Protein AF-A0A1Y3NXY4-F1 (afdb_monomer)

Solvent-accessible surface area (backbone atoms only — not comparable to full-atom values): 15246 Å² total; per-residue (Å²): 138,82,80,79,78,73,79,67,66,68,61,56,52,42,57,74,70,66,53,76,70,54,69,69,58,47,53,53,48,38,73,76,38,60,69,54,50,60,61,75,66,35,64,43,62,61,59,73,66,60,58,80,82,58,76,56,57,35,51,52,56,53,55,72,44,37,88,84,32,72,50,69,52,76,69,90,49,65,71,60,49,52,55,29,44,49,50,70,57,39,54,50,43,66,89,61,46,39,60,61,54,32,43,66,68,32,82,55,76,79,43,48,65,61,33,55,52,40,65,77,42,43,59,62,38,54,47,40,15,44,51,32,74,90,46,44,94,53,32,70,60,50,48,53,53,51,52,52,48,31,51,72,62,73,60,51,74,49,90,85,36,89,73,67,58,92,45,70,69,51,40,52,51,54,39,52,52,50,52,53,53,48,50,54,38,28,74,51,17,49,39,73,94,63,96,63,59,48,73,63,51,40,28,51,57,46,46,48,60,76,50,34,68,72,44,49,56,57,51,48,62,49,46,78,71,73,51,40,35,54,52,71,68,56,51,50,47,39,41,70,42,40,74,80,66,83,73,67,82,58,42,82,77,80,85,82,84,85,129

Mean predicted aligned error: 9.65 Å

Radius of gyration: 20.67 Å; Cα contacts (8 Å, |Δi|>4): 223; chains: 1; bounding box: 45×54×60 Å

Structure (mmCIF, N/CA/C/O backbone):
data_AF-A0A1Y3NXY4-F1
#
_entry.id   AF-A0A1Y3NXY4-F1
#
loop_
_atom_site.group_PDB
_atom_site.id
_atom_site.type_symbol
_atom_site.label_atom_id
_atom_site.label_alt_id
_atom_site.label_comp_id
_atom_site.label_asym_id
_atom_site.label_entity_id
_atom_site.label_seq_id
_atom_site.pdbx_PDB_ins_code
_atom_site.Cartn_x
_atom_site.Cartn_y
_atom_site.Cartn_z
_atom_site.occupancy
_atom_site.B_iso_or_equiv
_atom_site.auth_seq_id
_atom_site.auth_comp_id
_atom_site.auth_asym_id
_atom_site.auth_atom_id
_atom_site.pdbx_PDB_model_num
ATOM 1 N N . MET A 1 1 ? -26.205 -31.745 3.517 1.00 33.56 1 MET A N 1
ATOM 2 C CA . MET A 1 1 ? -24.758 -32.045 3.491 1.00 33.56 1 MET A CA 1
ATOM 3 C C . MET A 1 1 ? -24.320 -32.115 2.038 1.00 33.56 1 MET A C 1
ATOM 5 O O . MET A 1 1 ? -24.504 -33.143 1.405 1.00 33.56 1 MET A O 1
ATOM 9 N N . ALA A 1 2 ? -23.849 -30.999 1.481 1.00 33.81 2 ALA A N 1
ATOM 10 C CA . ALA A 1 2 ? -23.307 -30.950 0.127 1.00 33.81 2 ALA A CA 1
ATOM 11 C C . ALA A 1 2 ? -21.788 -31.131 0.224 1.00 33.81 2 ALA A C 1
ATOM 13 O O . ALA A 1 2 ? -21.124 -30.387 0.948 1.00 33.81 2 ALA A O 1
ATOM 14 N N . GLY A 1 3 ? -21.266 -32.169 -0.428 1.00 33.94 3 GLY A N 1
ATOM 15 C CA . GLY A 1 3 ? -19.845 -32.490 -0.431 1.00 33.94 3 GLY A CA 1
ATOM 16 C C . GLY A 1 3 ? -19.034 -31.342 -1.022 1.00 33.94 3 GLY A C 1
ATOM 17 O O . GLY A 1 3 ? -19.304 -30.891 -2.134 1.00 33.94 3 GLY A O 1
ATOM 18 N N . ARG A 1 4 ? -18.032 -30.877 -0.271 1.00 40.16 4 ARG A N 1
ATOM 19 C CA . ARG A 1 4 ? -16.964 -30.027 -0.797 1.00 40.16 4 ARG A CA 1
ATOM 20 C C . ARG A 1 4 ? -16.248 -30.829 -1.881 1.00 40.16 4 ARG A C 1
ATOM 22 O O . ARG A 1 4 ? -15.518 -31.766 -1.567 1.00 40.16 4 ARG A O 1
ATOM 29 N N . GLY A 1 5 ? -16.504 -30.499 -3.144 1.00 38.66 5 GLY A N 1
ATOM 30 C CA . GLY A 1 5 ? -15.723 -31.010 -4.261 1.00 38.66 5 GLY A CA 1
ATOM 31 C C . GLY A 1 5 ? -14.273 -30.601 -4.046 1.00 38.66 5 GLY A C 1
ATOM 32 O O . GLY A 1 5 ? -13.956 -29.415 -4.093 1.00 38.66 5 GLY A O 1
ATOM 33 N N . GLY A 1 6 ? -13.419 -31.574 -3.732 1.00 43.41 6 GLY A N 1
ATOM 34 C CA . GLY A 1 6 ? -11.985 -31.352 -3.629 1.00 43.41 6 GLY A CA 1
ATOM 35 C C . GLY A 1 6 ? -11.489 -30.758 -4.940 1.00 43.41 6 GLY A C 1
ATOM 36 O O . GLY A 1 6 ? -11.735 -31.314 -6.012 1.00 43.41 6 GLY A O 1
ATOM 37 N N . ALA A 1 7 ? -10.836 -29.605 -4.843 1.00 48.81 7 ALA A N 1
ATOM 38 C CA . ALA A 1 7 ? -10.138 -28.976 -5.946 1.00 48.81 7 ALA A CA 1
ATOM 39 C C . ALA A 1 7 ? -9.259 -30.020 -6.661 1.00 48.81 7 ALA A C 1
ATOM 41 O O . ALA A 1 7 ? -8.371 -30.602 -6.043 1.00 48.81 7 ALA A O 1
ATOM 42 N N . ASN A 1 8 ? -9.542 -30.325 -7.933 1.00 53.25 8 ASN A N 1
ATOM 43 C CA . ASN A 1 8 ? -8.780 -31.315 -8.692 1.00 53.25 8 ASN A CA 1
ATOM 44 C C . ASN A 1 8 ? -7.367 -30.754 -8.981 1.00 53.25 8 ASN A C 1
ATOM 46 O O . ASN A 1 8 ? -7.222 -29.819 -9.760 1.00 53.25 8 ASN A O 1
ATOM 50 N N . PRO A 1 9 ? -6.297 -31.329 -8.411 1.00 59.84 9 PRO A N 1
ATOM 51 C CA . PRO A 1 9 ? -4.958 -30.735 -8.441 1.00 59.84 9 PRO A CA 1
ATOM 52 C C . PRO A 1 9 ? -4.325 -30.676 -9.842 1.00 59.84 9 PRO A C 1
ATOM 54 O O . PRO A 1 9 ? -3.273 -30.068 -10.020 1.00 59.84 9 PRO A O 1
ATOM 57 N N . LYS A 1 10 ? -4.949 -31.288 -10.860 1.00 56.53 10 LYS A N 1
ATOM 58 C CA . LYS A 1 10 ? -4.462 -31.243 -12.247 1.00 56.53 10 LYS A CA 1
ATOM 59 C C . LYS A 1 10 ? -4.466 -29.841 -12.853 1.00 56.53 10 LYS A C 1
ATOM 61 O O . LYS A 1 10 ? -3.577 -29.545 -13.640 1.00 56.53 10 LYS A O 1
ATOM 66 N N . TRP A 1 11 ? -5.447 -28.998 -12.530 1.00 55.12 11 TRP A N 1
ATOM 67 C CA . TRP A 1 11 ? -5.484 -27.634 -13.071 1.00 55.12 11 TRP A CA 1
ATOM 68 C C . TRP A 1 11 ? -4.513 -26.693 -12.362 1.00 55.12 11 TRP A C 1
ATOM 70 O O . TRP A 1 11 ? -3.983 -25.811 -13.023 1.00 55.12 11 TRP A O 1
ATOM 80 N N . LEU A 1 12 ? -4.208 -26.931 -11.081 1.00 55.72 12 LEU A N 1
ATOM 81 C CA . LEU A 1 12 ? -3.114 -26.242 -10.385 1.00 55.72 12 LEU A CA 1
ATOM 82 C C . LEU A 1 12 ? -1.774 -26.529 -11.072 1.00 55.72 12 LEU A C 1
ATOM 84 O O . LEU A 1 12 ? -1.098 -25.597 -11.476 1.00 55.72 12 LEU A O 1
ATOM 88 N N . ARG A 1 13 ? -1.477 -27.802 -11.370 1.00 54.69 13 ARG A N 1
ATOM 89 C CA . ARG A 1 13 ? -0.256 -28.173 -12.111 1.00 54.69 13 ARG A CA 1
ATOM 90 C C . ARG A 1 13 ? -0.161 -27.545 -13.507 1.00 54.69 13 ARG A C 1
ATOM 92 O O . ARG A 1 13 ? 0.917 -27.163 -13.924 1.00 54.69 13 ARG A O 1
ATOM 99 N N . LEU A 1 14 ? -1.282 -27.403 -14.221 1.00 53.97 14 LEU A N 1
ATOM 100 C CA . LEU A 1 14 ? -1.308 -26.722 -15.526 1.00 53.97 14 LEU A CA 1
ATOM 101 C C . LEU A 1 14 ? -0.983 -25.221 -15.419 1.00 53.97 14 LEU A C 1
ATOM 103 O O . LEU A 1 14 ? -0.400 -24.661 -16.346 1.00 53.97 14 LEU A O 1
ATOM 107 N N . LEU A 1 15 ? -1.366 -24.578 -14.314 1.00 56.56 15 LEU A N 1
ATOM 108 C CA . LEU A 1 15 ? -1.020 -23.185 -14.034 1.00 56.56 15 LEU A CA 1
ATOM 109 C C . LEU A 1 15 ? 0.446 -23.056 -13.585 1.00 56.56 15 LEU A C 1
ATOM 111 O O . LEU A 1 15 ? 1.133 -22.161 -14.069 1.00 56.56 15 LEU A O 1
ATOM 115 N N . ASP A 1 16 ? 0.931 -23.983 -12.750 1.00 53.56 16 ASP A N 1
ATOM 116 C CA . ASP A 1 16 ? 2.327 -24.046 -12.286 1.00 53.56 16 ASP A CA 1
ATOM 117 C C . ASP A 1 16 ? 3.316 -24.283 -13.442 1.00 53.56 16 ASP A C 1
ATOM 119 O O . ASP A 1 16 ? 4.390 -23.688 -13.479 1.00 53.56 16 ASP A O 1
ATOM 123 N N . ASP A 1 17 ? 2.934 -25.099 -14.431 1.00 53.56 17 ASP A N 1
ATOM 124 C CA . ASP A 1 17 ? 3.745 -25.389 -15.623 1.00 53.56 17 ASP A CA 1
ATOM 125 C C . ASP A 1 17 ? 3.801 -24.204 -16.616 1.00 53.56 17 ASP A C 1
ATOM 127 O O . ASP A 1 17 ? 4.361 -24.323 -17.710 1.00 53.56 17 ASP A O 1
ATOM 131 N N . GLY A 1 18 ? 3.185 -23.059 -16.286 1.00 47.19 18 GLY A N 1
ATOM 132 C CA . GLY A 1 18 ? 3.160 -21.862 -17.132 1.00 47.19 18 GLY A CA 1
ATOM 133 C C . GLY A 1 18 ? 2.423 -22.066 -18.459 1.00 47.19 18 GLY A C 1
ATOM 134 O O . GLY A 1 18 ? 2.565 -21.269 -19.391 1.00 47.19 18 GLY A O 1
ATOM 135 N N . SER A 1 19 ? 1.644 -23.146 -18.579 1.00 55.09 19 SER A N 1
ATOM 136 C CA . SER A 1 19 ? 0.933 -23.452 -19.811 1.00 55.09 19 SER A CA 1
ATOM 137 C C . SER A 1 19 ? -0.175 -22.418 -20.022 1.00 55.09 19 SER A C 1
ATOM 139 O O . SER A 1 19 ? -1.112 -22.303 -19.230 1.00 55.09 19 SER A O 1
ATOM 141 N N . GLN A 1 20 ? -0.045 -21.606 -21.080 1.00 55.75 20 GLN A N 1
ATOM 142 C CA . GLN A 1 20 ? -1.041 -20.589 -21.415 1.00 55.75 20 GLN A CA 1
ATOM 143 C C . GLN A 1 20 ? -2.416 -21.258 -21.516 1.00 55.75 20 GLN A C 1
ATOM 145 O O . GLN A 1 20 ? -2.630 -22.144 -22.349 1.00 55.75 20 GLN A O 1
ATOM 150 N N . LEU A 1 21 ? -3.359 -20.834 -20.668 1.00 58.91 21 LEU A N 1
ATOM 151 C CA . LEU A 1 21 ? -4.754 -21.246 -20.775 1.00 58.91 21 LEU A CA 1
ATOM 152 C C . LEU A 1 21 ? -5.215 -20.981 -22.209 1.00 58.91 21 LEU A C 1
ATOM 154 O O . LEU A 1 21 ? -5.226 -19.834 -22.660 1.00 58.91 21 LEU A O 1
ATOM 158 N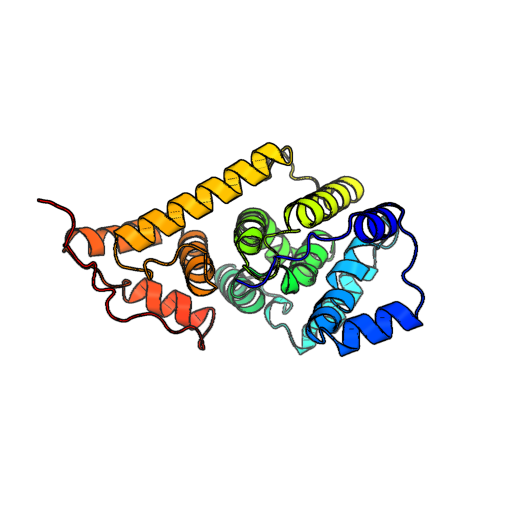 N . GLN A 1 22 ? -5.604 -22.040 -22.926 1.00 64.56 22 GLN A N 1
ATOM 159 C CA . GLN A 1 22 ? -6.161 -21.903 -24.269 1.00 64.56 22 GLN A CA 1
ATOM 160 C C . GLN A 1 22 ? -7.251 -20.825 -24.248 1.00 64.56 22 GLN A C 1
ATOM 162 O O . GLN A 1 22 ? -8.113 -20.830 -23.364 1.00 64.56 22 GLN A O 1
ATOM 167 N N . THR A 1 23 ? -7.237 -19.912 -25.222 1.00 71.62 23 THR A N 1
ATOM 168 C CA . THR A 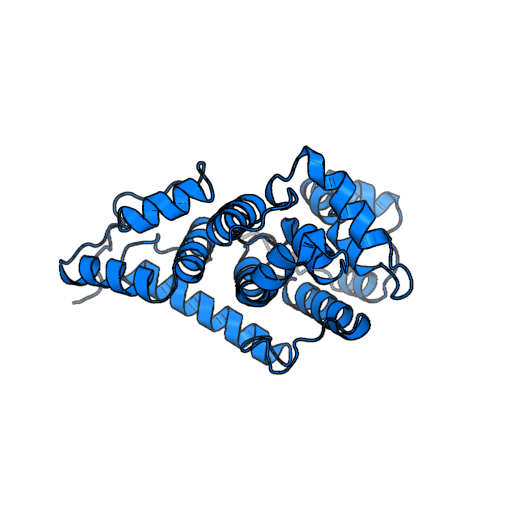1 23 ? -8.087 -18.707 -25.261 1.00 71.62 23 THR A CA 1
ATOM 169 C C . THR A 1 23 ? -9.574 -19.006 -25.021 1.00 71.62 23 THR A C 1
ATOM 171 O O . THR A 1 23 ? -10.295 -18.202 -24.436 1.00 71.62 23 THR A O 1
ATOM 174 N N . HIS A 1 24 ? -10.046 -20.187 -25.430 1.00 72.81 24 HIS A N 1
ATOM 175 C CA . HIS A 1 24 ? -11.404 -20.664 -25.172 1.00 72.81 24 HIS A CA 1
ATOM 176 C C . HIS A 1 24 ? -11.688 -20.963 -23.684 1.00 72.81 24 HIS A C 1
ATOM 178 O O . HIS A 1 24 ? -12.748 -20.597 -23.178 1.00 72.81 24 HIS A O 1
ATOM 184 N N . CYS A 1 25 ? -10.755 -21.591 -22.965 1.00 74.94 25 CYS A N 1
ATOM 185 C CA . CYS A 1 25 ? -10.889 -21.871 -21.533 1.00 74.94 25 CYS A CA 1
ATOM 186 C C . CYS A 1 25 ? -10.878 -20.580 -20.711 1.00 74.94 25 CYS A C 1
ATOM 188 O O . CYS A 1 25 ? -11.712 -20.429 -19.823 1.00 74.94 25 CYS A O 1
ATOM 190 N N . LEU A 1 26 ? -10.012 -19.624 -21.065 1.00 78.69 26 LEU A N 1
ATOM 191 C CA . LEU A 1 26 ? -9.977 -18.312 -20.420 1.00 78.69 26 LEU A CA 1
ATOM 192 C C . LEU A 1 26 ? -11.297 -17.551 -20.606 1.00 78.69 26 LEU A C 1
ATOM 194 O O . LEU A 1 26 ? -11.850 -17.038 -19.640 1.00 78.69 26 LEU A O 1
ATOM 198 N N . LYS A 1 27 ? -11.862 -17.543 -21.822 1.00 81.19 27 LYS A N 1
ATOM 199 C CA . LYS A 1 27 ? -13.174 -16.922 -22.083 1.00 81.19 27 LYS A CA 1
ATOM 200 C C . LYS A 1 27 ? -14.292 -17.537 -21.240 1.00 81.19 27 LYS A C 1
ATOM 202 O O . LYS A 1 27 ? -15.138 -16.812 -20.731 1.00 81.19 27 LYS A O 1
ATOM 207 N N . ARG A 1 28 ? -14.298 -18.864 -21.073 1.00 81.75 28 ARG A N 1
ATOM 208 C CA . ARG A 1 28 ? -15.278 -19.552 -20.216 1.00 81.75 28 ARG A CA 1
ATOM 209 C C . ARG A 1 28 ? -15.083 -19.231 -18.737 1.00 81.75 28 ARG A C 1
ATOM 211 O O . ARG A 1 28 ? -16.071 -19.093 -18.027 1.00 81.75 28 ARG A O 1
ATOM 218 N N . LEU A 1 29 ? -13.833 -19.108 -18.294 1.00 81.25 29 LEU A N 1
ATOM 219 C CA . LEU A 1 29 ? -13.491 -18.721 -16.928 1.00 81.25 29 LEU A CA 1
ATOM 220 C C . LEU A 1 29 ? -13.965 -17.292 -16.629 1.00 81.25 29 LEU A C 1
ATOM 222 O O . LEU A 1 29 ? -14.651 -17.083 -15.638 1.00 81.25 29 LEU A O 1
ATOM 226 N N . LEU A 1 30 ? -13.688 -16.343 -17.528 1.00 86.81 30 LEU A N 1
ATOM 227 C CA . LEU A 1 30 ? -14.139 -14.952 -17.419 1.00 86.81 30 LEU A CA 1
ATOM 228 C C . LEU A 1 30 ? -15.666 -14.815 -17.469 1.00 86.81 30 LEU A C 1
ATOM 230 O O . LEU A 1 30 ? -16.228 -13.962 -16.797 1.00 86.81 30 LEU A O 1
ATOM 234 N N . ALA A 1 31 ? -16.353 -15.664 -18.239 1.00 85.12 31 ALA A N 1
ATOM 235 C CA . ALA A 1 31 ? -17.815 -15.692 -18.243 1.00 85.12 31 ALA A CA 1
ATOM 236 C C . ALA A 1 31 ? -18.402 -16.204 -16.914 1.00 85.12 31 ALA A C 1
ATOM 238 O O . ALA A 1 31 ? -19.509 -15.817 -16.553 1.00 85.12 31 ALA A O 1
ATOM 239 N N . ALA A 1 32 ? -17.683 -17.083 -16.207 1.00 85.25 32 ALA A N 1
ATOM 240 C CA . ALA A 1 32 ? -18.095 -17.608 -14.907 1.00 85.25 32 ALA A CA 1
ATOM 241 C C . ALA A 1 32 ? -17.698 -16.691 -13.736 1.00 85.25 32 ALA A C 1
ATOM 243 O O . ALA A 1 32 ? -18.417 -16.651 -12.742 1.00 85.25 32 ALA A O 1
ATOM 244 N N . PHE A 1 33 ? -16.583 -15.968 -13.866 1.00 83.38 33 PHE A N 1
ATOM 245 C CA . PHE A 1 33 ? -16.019 -15.070 -12.855 1.00 83.38 33 PHE A CA 1
ATOM 246 C C . PHE A 1 33 ? -15.554 -13.763 -13.526 1.00 83.38 33 PHE A C 1
ATOM 248 O O . PHE A 1 33 ? -14.376 -13.638 -13.885 1.00 83.38 33 PHE A O 1
ATOM 255 N N . PRO A 1 34 ? -16.468 -12.805 -13.763 1.00 82.88 34 PRO A N 1
ATOM 256 C CA . PRO A 1 34 ? -16.165 -11.557 -14.468 1.00 82.88 34 PRO A CA 1
ATOM 257 C C . PRO A 1 34 ? -15.088 -10.712 -13.783 1.00 82.88 34 PRO A C 1
ATOM 259 O O . PRO A 1 34 ? -14.326 -10.019 -14.455 1.00 82.88 34 PRO A O 1
ATOM 262 N N . GLU A 1 35 ? -14.990 -10.807 -12.459 1.00 79.38 35 GLU A N 1
ATOM 263 C CA . GLU A 1 35 ? -14.054 -10.062 -11.614 1.00 79.38 35 GLU A CA 1
ATOM 264 C C . GLU A 1 35 ? -12.594 -10.405 -11.950 1.00 79.38 35 GLU A C 1
ATOM 266 O O . GLU A 1 35 ? -11.701 -9.567 -11.841 1.00 79.38 35 GLU A O 1
ATOM 271 N N . LEU A 1 36 ? -12.340 -11.615 -12.465 1.00 81.75 36 LEU A N 1
ATOM 272 C CA . LEU A 1 36 ? -11.012 -12.010 -12.938 1.00 81.75 36 LEU A CA 1
ATOM 273 C C . LEU A 1 36 ? -10.523 -11.144 -14.099 1.00 81.75 36 LEU A C 1
ATOM 275 O O . LEU A 1 36 ? -9.317 -11.030 -14.303 1.00 81.75 36 LEU A O 1
ATOM 279 N N . ASN A 1 37 ? -11.423 -10.520 -14.861 1.00 83.88 37 ASN A N 1
ATOM 280 C CA . ASN A 1 37 ? -11.014 -9.622 -15.932 1.00 83.88 37 ASN A CA 1
ATOM 281 C C . ASN A 1 37 ? -10.301 -8.381 -15.378 1.00 83.88 37 ASN A C 1
ATOM 283 O O . ASN A 1 37 ? -9.311 -7.948 -15.959 1.00 83.88 37 ASN A O 1
ATOM 287 N N . GLU A 1 38 ? -10.753 -7.843 -14.243 1.00 83.25 38 GLU A N 1
ATOM 288 C CA . GLU A 1 38 ? -10.090 -6.712 -13.581 1.00 83.25 38 GLU A CA 1
ATOM 289 C C . GLU A 1 38 ? -8.699 -7.103 -13.082 1.00 83.25 38 GLU A C 1
ATOM 291 O O . GLU A 1 38 ? -7.748 -6.332 -13.223 1.00 83.25 38 GLU A O 1
ATOM 296 N N . VAL A 1 39 ? -8.557 -8.338 -12.588 1.00 84.12 39 VAL A N 1
ATOM 297 C CA . VAL A 1 39 ? -7.258 -8.889 -12.200 1.00 84.12 39 VAL A CA 1
ATOM 298 C C . VAL A 1 39 ? -6.336 -9.004 -13.399 1.00 84.12 39 VAL A C 1
ATOM 300 O O . VAL A 1 39 ? -5.240 -8.460 -13.370 1.00 84.12 39 VAL A O 1
ATOM 303 N N . LEU A 1 40 ? -6.769 -9.655 -14.476 1.00 84.50 40 LEU A N 1
ATOM 304 C CA . LEU A 1 40 ? -5.926 -9.914 -15.645 1.00 84.50 40 LEU A CA 1
ATOM 305 C C . LEU A 1 40 ? -5.522 -8.643 -16.401 1.00 84.50 40 LEU A C 1
ATOM 307 O O . LEU A 1 40 ? -4.443 -8.602 -16.985 1.00 84.50 40 LEU A O 1
ATOM 311 N N . GLN A 1 41 ? -6.372 -7.616 -16.396 1.00 86.50 41 GLN A N 1
ATOM 312 C CA . GLN A 1 41 ? -6.099 -6.333 -17.049 1.00 86.50 41 GLN A CA 1
ATOM 313 C C . GLN A 1 41 ? -5.368 -5.340 -16.135 1.00 86.50 41 GLN A C 1
ATOM 315 O O . GLN A 1 41 ? -5.156 -4.190 -16.527 1.00 86.50 41 GLN A O 1
ATOM 320 N N . ASN A 1 42 ? -4.985 -5.744 -14.919 1.00 89.25 42 ASN A N 1
ATOM 321 C CA . ASN A 1 42 ? -4.328 -4.833 -13.996 1.00 89.25 42 ASN A CA 1
ATOM 322 C C . ASN A 1 42 ? -2.965 -4.365 -14.563 1.00 89.25 42 ASN A C 1
ATOM 324 O O . ASN A 1 42 ? -2.140 -5.201 -14.952 1.00 89.25 42 ASN A O 1
ATOM 328 N N . PRO A 1 43 ? -2.677 -3.046 -14.577 1.00 89.62 43 PRO A N 1
ATOM 329 C CA . PRO A 1 43 ? -1.420 -2.508 -15.108 1.00 89.62 43 PRO A CA 1
ATOM 330 C C . PRO A 1 43 ? -0.169 -3.010 -14.373 1.00 89.62 43 PRO A C 1
ATOM 332 O O . PRO A 1 43 ? 0.935 -2.916 -14.912 1.00 89.62 43 PRO A O 1
ATOM 335 N N . LEU A 1 44 ? -0.322 -3.563 -13.165 1.00 91.25 44 LEU A N 1
ATOM 336 C CA . LEU A 1 44 ? 0.755 -4.171 -12.392 1.00 91.25 44 LEU A CA 1
ATOM 337 C C . LEU A 1 44 ? 1.487 -5.260 -13.182 1.00 91.25 44 LEU A C 1
ATOM 339 O O . LEU A 1 44 ? 2.714 -5.278 -13.178 1.00 91.25 44 LEU A O 1
ATOM 343 N N . TRP A 1 45 ? 0.769 -6.109 -13.925 1.00 88.81 45 TRP A N 1
ATOM 344 C CA . TRP A 1 45 ? 1.393 -7.196 -14.688 1.00 88.81 45 TRP A CA 1
ATOM 345 C C . TRP A 1 45 ? 2.297 -6.675 -15.799 1.00 88.81 45 TRP A C 1
ATOM 347 O O . TRP A 1 45 ? 3.410 -7.160 -15.969 1.00 88.81 45 TRP A O 1
ATOM 357 N N . THR A 1 46 ? 1.860 -5.627 -16.502 1.00 87.38 46 THR A N 1
ATOM 358 C CA . THR A 1 46 ? 2.680 -4.984 -17.541 1.00 87.38 46 THR A CA 1
ATOM 359 C C . THR A 1 46 ? 3.931 -4.355 -16.927 1.00 87.38 46 THR A C 1
ATOM 361 O O . THR A 1 46 ? 5.032 -4.504 -17.455 1.00 87.38 46 THR A O 1
ATOM 364 N N . LEU A 1 47 ? 3.793 -3.707 -15.769 1.00 89.06 47 LEU A N 1
ATOM 365 C CA . LEU A 1 47 ? 4.917 -3.092 -15.068 1.00 89.06 47 LEU A CA 1
ATOM 366 C C . LEU A 1 47 ? 5.957 -4.121 -14.609 1.00 89.06 47 LEU A C 1
ATOM 368 O O . LEU A 1 47 ? 7.162 -3.898 -14.763 1.00 89.06 47 LEU A O 1
ATOM 372 N N . LEU A 1 48 ? 5.501 -5.246 -14.053 1.00 87.69 48 LEU A N 1
ATOM 373 C CA . LEU A 1 48 ? 6.377 -6.318 -13.579 1.00 87.69 48 LEU A CA 1
ATOM 374 C C . LEU A 1 48 ? 7.141 -6.995 -14.731 1.00 87.69 48 LEU A C 1
ATOM 376 O O . LEU A 1 48 ? 8.220 -7.532 -14.502 1.00 87.69 48 LEU A O 1
ATOM 380 N N . THR A 1 49 ? 6.653 -6.888 -15.973 1.00 85.38 49 THR A N 1
ATOM 381 C CA . THR A 1 49 ? 7.367 -7.358 -17.176 1.00 85.38 49 THR A CA 1
ATOM 382 C C . THR A 1 49 ? 8.358 -6.360 -17.777 1.00 85.38 49 THR A C 1
ATOM 384 O O . THR A 1 49 ? 9.065 -6.710 -18.714 1.00 85.38 49 THR A O 1
ATOM 387 N N . TRP A 1 50 ? 8.444 -5.118 -17.283 1.00 83.94 50 TRP A N 1
ATOM 388 C CA . TRP A 1 50 ? 9.361 -4.135 -17.869 1.00 83.94 50 TRP A CA 1
ATOM 389 C C . TRP A 1 50 ? 10.826 -4.539 -17.693 1.00 83.94 50 TRP A C 1
ATOM 391 O O . TRP A 1 50 ? 11.331 -4.589 -16.564 1.00 83.94 50 TRP A O 1
ATOM 401 N N . ASP A 1 51 ? 11.548 -4.678 -18.801 1.00 74.12 51 ASP A N 1
ATOM 402 C CA . ASP A 1 51 ? 12.987 -4.946 -18.819 1.00 74.12 51 ASP A CA 1
ATOM 403 C C . ASP A 1 51 ? 13.803 -3.816 -18.193 1.00 74.12 51 ASP A C 1
ATOM 405 O O . ASP A 1 51 ? 13.331 -2.694 -18.031 1.00 74.12 51 ASP A O 1
ATOM 409 N N . SER A 1 52 ? 15.017 -4.118 -17.727 1.00 65.06 52 SER A N 1
ATOM 410 C CA . SER A 1 52 ? 15.879 -3.156 -17.015 1.00 65.06 52 SER A CA 1
ATOM 411 C C . SER A 1 52 ? 16.382 -2.033 -17.917 1.00 65.06 52 SER A C 1
ATOM 413 O O . SER A 1 52 ? 16.675 -0.952 -17.415 1.00 65.06 52 SER A O 1
ATOM 415 N N . GLU A 1 53 ? 16.434 -2.268 -19.226 1.00 65.69 53 GLU A N 1
ATOM 416 C CA . GLU A 1 53 ? 16.932 -1.303 -20.211 1.00 65.69 53 GLU A CA 1
ATOM 417 C C . GLU A 1 53 ? 15.894 -0.246 -20.612 1.00 65.69 53 GLU A C 1
ATOM 419 O O . GLU A 1 53 ? 16.246 0.799 -21.155 1.00 65.69 53 GLU A O 1
ATOM 424 N N . ASP A 1 54 ? 14.617 -0.460 -20.285 1.00 71.56 54 ASP A N 1
ATOM 425 C CA . ASP A 1 54 ? 13.548 0.471 -20.632 1.00 71.56 54 ASP A CA 1
ATOM 426 C C . ASP A 1 54 ? 13.449 1.627 -19.619 1.00 71.56 54 ASP A C 1
ATOM 428 O O . ASP A 1 54 ? 12.636 1.645 -18.684 1.00 71.56 54 ASP A O 1
ATOM 432 N N . ALA A 1 55 ? 14.361 2.587 -19.749 1.00 71.88 55 ALA A N 1
ATOM 433 C CA . ALA A 1 55 ? 14.447 3.739 -18.857 1.00 71.88 55 ALA A CA 1
ATOM 434 C C . ALA A 1 55 ? 13.266 4.722 -19.011 1.00 71.88 55 ALA A C 1
ATOM 436 O O . ALA A 1 55 ? 12.983 5.487 -18.080 1.00 71.88 55 ALA A O 1
ATOM 437 N N . GLU A 1 56 ? 12.564 4.706 -20.150 1.00 80.88 56 GLU A N 1
ATOM 438 C CA . GLU A 1 56 ? 11.512 5.677 -20.479 1.00 80.88 56 GLU A CA 1
ATOM 439 C C . GLU A 1 56 ? 10.107 5.210 -20.078 1.00 80.88 56 GLU A C 1
ATOM 441 O O . GLU A 1 56 ? 9.300 6.039 -19.638 1.00 80.88 56 GLU A O 1
ATOM 446 N N . SER A 1 57 ? 9.831 3.901 -20.119 1.00 85.81 57 SER A N 1
ATOM 447 C CA . SER A 1 57 ? 8.525 3.320 -19.769 1.00 85.81 57 SER A CA 1
ATOM 448 C C . SER A 1 57 ? 7.918 3.812 -18.445 1.00 85.81 57 SER A C 1
ATOM 450 O O . SER A 1 57 ? 6.746 4.204 -18.434 1.00 85.81 57 SER A O 1
ATOM 452 N N . PRO A 1 58 ? 8.668 3.918 -17.326 1.00 86.44 58 PRO A N 1
ATOM 453 C CA . PRO A 1 58 ? 8.116 4.452 -16.081 1.00 86.44 58 PRO A CA 1
ATOM 454 C C . PRO A 1 58 ? 7.663 5.910 -16.204 1.00 86.44 58 PRO A C 1
ATOM 456 O O . PRO A 1 58 ? 6.667 6.313 -15.605 1.00 86.44 58 PRO A O 1
ATOM 459 N N . ALA A 1 59 ? 8.400 6.733 -16.954 1.00 86.94 59 ALA A N 1
ATOM 460 C CA . ALA A 1 59 ? 8.062 8.138 -17.130 1.00 86.94 59 ALA A CA 1
ATOM 461 C C . ALA A 1 59 ? 6.840 8.316 -18.039 1.00 86.94 59 ALA A C 1
ATOM 463 O O . ALA A 1 59 ? 6.006 9.169 -17.726 1.00 86.94 59 ALA A O 1
ATOM 464 N N . ALA A 1 60 ? 6.726 7.510 -19.099 1.00 89.31 60 ALA A N 1
ATOM 465 C CA . ALA A 1 60 ? 5.577 7.484 -20.000 1.00 89.31 60 ALA A CA 1
ATOM 466 C C . ALA A 1 60 ? 4.299 7.050 -19.265 1.00 89.31 60 ALA A C 1
ATOM 468 O O . ALA A 1 60 ? 3.334 7.810 -19.223 1.00 89.31 60 ALA A O 1
ATOM 469 N N . PHE A 1 61 ? 4.341 5.930 -18.536 1.00 91.25 61 PHE A N 1
ATOM 470 C CA . PHE A 1 61 ? 3.212 5.451 -17.731 1.00 91.25 61 PHE A CA 1
ATOM 471 C C . PHE A 1 61 ? 2.700 6.510 -16.738 1.00 91.25 61 PHE A C 1
ATOM 473 O O . PHE A 1 61 ? 1.504 6.775 -16.619 1.00 91.25 61 PHE A O 1
ATOM 480 N N . LEU A 1 62 ? 3.614 7.187 -16.034 1.00 91.62 62 LEU A N 1
ATOM 481 C CA . LEU A 1 62 ? 3.250 8.264 -15.108 1.00 91.62 62 LEU A CA 1
ATOM 482 C C . LEU A 1 62 ? 2.783 9.541 -15.818 1.00 91.62 62 LEU A C 1
ATOM 484 O O . LEU A 1 62 ? 2.150 10.394 -15.192 1.00 91.62 62 LEU A O 1
ATOM 488 N N . GLN A 1 63 ? 3.152 9.739 -17.079 1.00 90.31 63 GLN A N 1
ATOM 489 C CA . GLN A 1 63 ? 2.662 10.854 -17.878 1.00 90.31 63 GLN A CA 1
ATOM 490 C C . GLN A 1 63 ? 1.214 10.602 -18.309 1.00 90.31 63 GLN A C 1
ATOM 492 O O . GLN A 1 63 ? 0.404 11.524 -18.213 1.00 90.31 63 GLN A O 1
ATOM 497 N N . ASP A 1 64 ? 0.876 9.363 -18.659 1.00 90.75 64 ASP A N 1
ATOM 498 C CA . ASP A 1 64 ? -0.481 8.951 -19.032 1.00 90.75 64 ASP A CA 1
ATOM 499 C C . ASP A 1 64 ? -1.455 9.013 -17.848 1.00 90.75 64 ASP A C 1
ATOM 501 O O . ASP A 1 64 ? -2.612 9.394 -18.007 1.00 90.75 64 ASP A O 1
ATOM 505 N N . LEU A 1 65 ? -0.976 8.734 -16.631 1.00 89.81 65 LEU A N 1
ATOM 506 C CA . LEU A 1 65 ? -1.761 8.878 -15.397 1.00 89.81 65 LEU A CA 1
ATOM 507 C C . LEU A 1 65 ? -1.900 10.328 -14.906 1.00 89.81 65 LEU A C 1
ATOM 509 O O . LEU A 1 65 ? -2.712 10.616 -14.025 1.00 89.81 65 LEU A O 1
ATOM 513 N N . LEU A 1 66 ? -1.102 11.267 -15.418 1.00 88.44 66 LEU A N 1
ATOM 514 C CA . LEU A 1 66 ? -1.070 12.648 -14.923 1.00 88.44 66 LEU A CA 1
ATOM 515 C C . LEU A 1 66 ? -2.430 13.382 -14.992 1.00 88.44 66 LEU A C 1
ATOM 517 O O . LEU A 1 66 ? -2.743 14.089 -14.029 1.00 88.44 66 LEU A O 1
ATOM 521 N N . PRO A 1 67 ? -3.251 13.245 -16.058 1.00 88.12 67 PRO A N 1
ATOM 522 C CA . PRO A 1 67 ? -4.539 13.935 -16.158 1.00 88.12 67 PRO A CA 1
ATOM 523 C C . PRO A 1 67 ? -5.525 13.547 -15.050 1.00 88.12 67 PRO A C 1
ATOM 525 O O . PRO A 1 67 ? -6.324 14.377 -14.619 1.00 88.12 67 PRO A O 1
ATOM 528 N N . SER A 1 68 ? -5.450 12.306 -14.566 1.00 86.81 68 SER A N 1
ATOM 529 C CA . SER A 1 68 ? -6.339 11.757 -13.538 1.00 86.81 68 SER A CA 1
ATOM 530 C C . SER A 1 68 ? -5.709 11.731 -12.140 1.00 86.81 68 SER A C 1
ATOM 532 O O . SER A 1 68 ? -6.434 11.647 -11.150 1.00 86.81 68 SER A O 1
ATOM 534 N N . CYS A 1 69 ? -4.383 11.875 -12.015 1.00 88.12 69 CYS A N 1
ATOM 535 C CA . CYS A 1 69 ? -3.673 11.750 -10.742 1.00 88.12 69 CYS A CA 1
ATOM 536 C C . CYS A 1 69 ? -2.944 13.037 -10.324 1.00 88.12 69 CYS A C 1
ATOM 538 O O . CYS A 1 69 ? -1.790 13.305 -10.677 1.00 88.12 69 CYS A O 1
ATOM 540 N N . ARG A 1 70 ? -3.584 13.817 -9.442 1.00 87.19 70 ARG A N 1
ATOM 541 C CA . ARG A 1 70 ? -3.016 15.067 -8.898 1.00 87.19 70 ARG A CA 1
ATOM 542 C C . ARG A 1 70 ? -1.733 14.869 -8.082 1.00 87.19 70 ARG A C 1
ATOM 544 O O . ARG A 1 70 ? -0.988 15.836 -7.914 1.00 87.19 70 ARG A O 1
ATOM 551 N N . ALA A 1 71 ? -1.442 13.664 -7.587 1.00 88.19 71 ALA A N 1
ATOM 552 C CA . ALA A 1 71 ? -0.175 13.367 -6.906 1.00 88.19 71 ALA A CA 1
ATOM 553 C C . ALA A 1 71 ? 1.042 13.461 -7.822 1.00 88.19 71 ALA A C 1
ATOM 555 O O . ALA A 1 71 ? 2.143 13.788 -7.370 1.00 88.19 71 ALA A O 1
ATOM 556 N N . LEU A 1 72 ? 0.827 13.285 -9.124 1.00 88.25 72 LEU A N 1
ATOM 557 C CA . LEU A 1 72 ? 1.854 13.440 -10.138 1.00 88.25 72 LEU A CA 1
ATOM 558 C C . LEU A 1 72 ? 2.047 14.913 -10.532 1.00 88.25 72 LEU A C 1
ATOM 560 O O . LEU A 1 72 ? 2.965 15.230 -11.281 1.00 88.25 72 LEU A O 1
ATOM 564 N N . ALA A 1 73 ? 1.260 15.859 -10.017 1.00 87.12 73 ALA A N 1
ATOM 565 C CA . ALA A 1 73 ? 1.570 17.271 -10.211 1.00 87.12 73 ALA A CA 1
ATOM 566 C C . ALA A 1 73 ? 2.810 17.658 -9.377 1.00 87.12 73 ALA A C 1
ATOM 568 O O . ALA A 1 73 ? 2.861 17.350 -8.178 1.00 87.12 73 ALA A O 1
ATOM 569 N N . PRO A 1 74 ? 3.798 18.363 -9.963 1.00 82.00 74 PRO A N 1
ATOM 570 C CA . PRO A 1 74 ? 4.994 18.775 -9.239 1.00 82.00 74 PRO A CA 1
ATOM 571 C C . PRO A 1 74 ? 4.635 19.664 -8.041 1.00 82.00 74 PRO A C 1
ATOM 573 O O . PRO A 1 74 ? 3.681 20.448 -8.067 1.00 82.00 74 PRO A O 1
ATOM 576 N N . SER A 1 75 ? 5.390 19.512 -6.956 1.00 84.56 75 SER A N 1
ATOM 577 C CA . SER A 1 75 ? 5.266 20.325 -5.748 1.00 84.56 75 SER A CA 1
ATOM 578 C C . SER A 1 75 ? 6.565 20.274 -4.957 1.00 84.56 75 SER A C 1
ATOM 580 O O . SER A 1 75 ? 7.108 19.197 -4.733 1.00 84.56 75 SER A O 1
ATOM 582 N N . SER A 1 76 ? 7.027 21.429 -4.484 1.00 78.94 76 SER A N 1
ATOM 583 C CA . SER A 1 76 ? 8.151 21.544 -3.548 1.00 78.94 76 SER A CA 1
ATOM 584 C C . SER A 1 76 ? 7.719 21.450 -2.078 1.00 78.94 76 SER A C 1
ATOM 586 O O . SER A 1 76 ? 8.536 21.168 -1.208 1.00 78.94 76 SER A O 1
ATOM 588 N N . TYR A 1 77 ? 6.432 21.657 -1.778 1.00 86.88 77 TYR A N 1
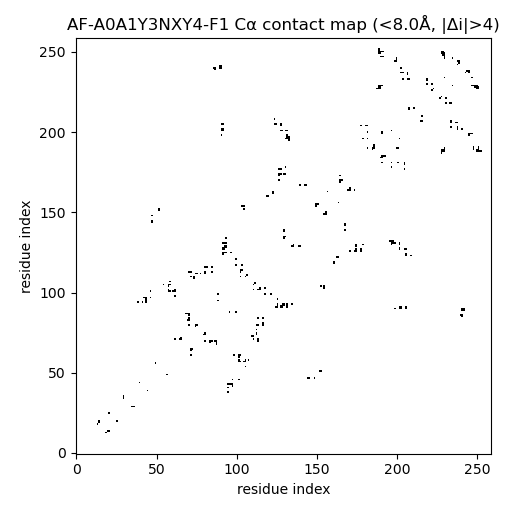ATOM 589 C CA . TYR A 1 77 ? 5.916 21.653 -0.408 1.00 86.88 77 TYR A CA 1
ATOM 590 C C . TYR A 1 77 ? 5.649 20.231 0.094 1.00 86.88 77 TYR A C 1
ATOM 592 O O . TYR A 1 77 ? 4.753 19.560 -0.428 1.00 86.88 77 TYR A O 1
ATOM 600 N N . ARG A 1 78 ? 6.362 19.804 1.150 1.00 84.25 78 ARG A N 1
ATOM 601 C CA . ARG A 1 78 ? 6.216 18.469 1.769 1.00 84.25 78 ARG A CA 1
ATOM 602 C C . ARG A 1 78 ? 4.777 18.173 2.191 1.00 84.25 78 ARG A C 1
ATOM 604 O O . ARG A 1 78 ? 4.248 17.132 1.831 1.00 84.25 78 ARG A O 1
ATOM 611 N N . CYS A 1 79 ? 4.108 19.107 2.871 1.00 85.94 79 CYS A N 1
ATOM 612 C CA . CYS A 1 79 ? 2.717 18.930 3.309 1.00 85.94 79 CYS A CA 1
ATOM 613 C C . CYS A 1 79 ? 1.759 18.636 2.143 1.00 85.94 79 CYS A C 1
ATOM 615 O O . CYS A 1 79 ? 0.873 17.791 2.256 1.00 85.94 79 CYS A O 1
ATOM 617 N N . ARG A 1 80 ? 1.970 19.291 0.996 1.00 89.75 80 ARG A N 1
ATOM 618 C CA . ARG A 1 80 ? 1.166 19.095 -0.212 1.00 89.75 80 ARG A CA 1
ATOM 619 C C . ARG A 1 80 ? 1.471 17.758 -0.883 1.00 89.75 80 ARG A C 1
ATOM 621 O O . ARG A 1 80 ? 0.550 17.133 -1.395 1.00 89.75 80 ARG A O 1
ATOM 628 N N . VAL A 1 81 ? 2.735 17.330 -0.885 1.00 90.69 81 VAL A N 1
ATOM 629 C CA . VAL A 1 81 ? 3.131 16.00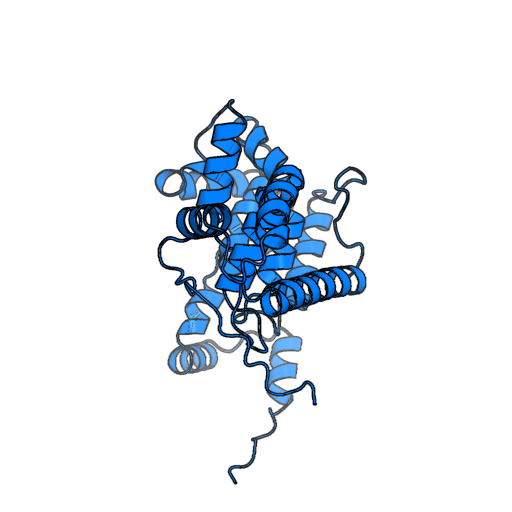6 -1.390 1.00 90.69 81 VAL A CA 1
ATOM 630 C C . VAL A 1 81 ? 2.496 14.914 -0.538 1.00 90.69 81 VAL A C 1
ATOM 632 O O . VAL A 1 81 ? 1.818 14.068 -1.104 1.00 90.69 81 VAL A O 1
ATOM 635 N N . ASN A 1 82 ? 2.607 14.997 0.791 1.00 89.38 82 ASN A N 1
ATOM 636 C CA . ASN A 1 82 ? 1.992 14.036 1.708 1.00 89.38 82 ASN A CA 1
ATOM 637 C C . ASN A 1 82 ? 0.486 13.916 1.452 1.00 89.38 82 ASN A C 1
ATOM 639 O O . ASN A 1 82 ? 0.004 12.831 1.155 1.00 89.38 82 ASN A O 1
ATOM 643 N N . ALA A 1 83 ? -0.245 15.037 1.469 1.00 88.88 83 ALA A N 1
ATOM 644 C CA . ALA A 1 83 ? -1.690 15.027 1.248 1.00 88.88 83 ALA A CA 1
ATOM 645 C C . ALA A 1 83 ? -2.078 14.428 -0.114 1.00 88.88 83 ALA A C 1
ATOM 647 O O . ALA A 1 83 ? -3.018 13.643 -0.202 1.00 88.88 83 ALA A O 1
ATOM 648 N N . ARG A 1 84 ? -1.352 14.777 -1.184 1.00 92.12 84 ARG A N 1
ATOM 649 C CA . ARG A 1 84 ? -1.647 14.260 -2.524 1.00 92.12 84 ARG A CA 1
ATOM 650 C C . ARG A 1 84 ? -1.313 12.778 -2.666 1.00 92.12 84 ARG A C 1
ATOM 652 O O . ARG A 1 84 ? -2.100 12.071 -3.277 1.00 92.12 84 ARG A O 1
ATOM 659 N N . MET A 1 85 ? -0.177 12.325 -2.133 1.00 94.00 85 MET A N 1
ATOM 660 C CA . MET A 1 85 ? 0.226 10.916 -2.175 1.00 94.00 85 MET A CA 1
ATOM 661 C C . MET A 1 85 ? -0.737 10.048 -1.366 1.00 94.00 85 MET A C 1
ATOM 663 O O . MET A 1 85 ? -1.230 9.059 -1.895 1.00 94.00 85 MET A O 1
ATOM 667 N N . SER A 1 86 ? -1.081 10.461 -0.141 1.00 91.06 86 SER A N 1
ATOM 668 C CA . SER A 1 86 ? -2.078 9.768 0.681 1.00 91.06 86 SER A CA 1
ATOM 669 C C . SER A 1 86 ? -3.435 9.681 -0.017 1.00 91.06 86 SER A C 1
ATOM 671 O O . SER A 1 86 ? -4.069 8.636 0.024 1.00 91.06 86 SER A O 1
ATOM 673 N N . TRP A 1 87 ? -3.865 10.748 -0.698 1.00 88.31 87 TRP A N 1
ATOM 674 C CA . TRP A 1 87 ? -5.123 10.741 -1.446 1.00 88.31 87 TRP A CA 1
ATOM 675 C C . TRP A 1 87 ? -5.067 9.863 -2.702 1.00 88.31 87 TRP A C 1
ATOM 677 O O . TRP A 1 87 ? -5.999 9.116 -2.965 1.00 88.31 87 TRP A O 1
ATOM 687 N N . ALA A 1 88 ? -3.979 9.930 -3.474 1.00 91.06 88 ALA A N 1
ATOM 688 C CA . ALA A 1 88 ? -3.851 9.165 -4.714 1.00 91.06 88 ALA A CA 1
ATOM 689 C C . ALA A 1 88 ? -3.677 7.662 -4.483 1.00 91.06 88 ALA A C 1
ATOM 691 O O . ALA A 1 88 ? -4.116 6.875 -5.314 1.00 91.06 88 ALA A O 1
ATOM 692 N N . LEU A 1 89 ? -3.020 7.269 -3.390 1.00 91.94 89 LEU A N 1
ATOM 693 C CA . LEU A 1 89 ? -2.863 5.863 -3.026 1.00 91.94 89 LEU A CA 1
ATOM 694 C C . LEU A 1 89 ? -4.050 5.323 -2.224 1.00 91.94 89 LEU A C 1
ATOM 696 O O . LEU A 1 89 ? -4.251 4.114 -2.210 1.00 91.94 89 LEU A O 1
ATOM 700 N N . GLY A 1 90 ? -4.833 6.193 -1.580 1.00 92.38 90 GLY A N 1
ATOM 701 C CA . GLY A 1 90 ? -6.039 5.807 -0.853 1.00 92.38 90 GLY A CA 1
ATOM 702 C C . GLY A 1 90 ? -5.785 4.725 0.199 1.00 92.38 90 GLY A C 1
ATOM 703 O O . GLY A 1 90 ? -4.727 4.685 0.837 1.00 92.38 90 GLY A O 1
ATOM 704 N N . VAL A 1 91 ? -6.784 3.860 0.388 1.00 94.00 91 VAL A N 1
ATOM 705 C CA . VAL A 1 91 ? -6.651 2.640 1.195 1.00 94.00 91 VAL A CA 1
ATOM 706 C C . VAL A 1 91 ? -5.679 1.685 0.494 1.00 94.00 91 VAL A C 1
ATOM 708 O O . VAL A 1 91 ? -5.842 1.476 -0.708 1.00 94.00 91 VAL A O 1
ATOM 711 N N . PRO A 1 92 ? -4.691 1.118 1.212 1.00 93.88 92 PRO A N 1
ATOM 712 C CA . PRO A 1 92 ? -3.811 0.091 0.677 1.00 93.88 92 PRO A CA 1
ATOM 713 C C . PRO A 1 92 ? -4.570 -1.039 -0.008 1.00 93.88 92 PRO A C 1
ATOM 715 O O . PRO A 1 92 ? -5.472 -1.638 0.575 1.00 93.88 92 PRO A O 1
ATOM 718 N N . ASP A 1 93 ? -4.199 -1.294 -1.256 1.00 91.50 93 ASP A N 1
ATOM 719 C CA . ASP A 1 93 ? -4.853 -2.253 -2.133 1.00 91.50 93 ASP A CA 1
ATOM 720 C C . ASP A 1 93 ? -3.808 -2.790 -3.116 1.00 91.50 93 ASP A C 1
ATOM 722 O O . ASP A 1 93 ? -2.927 -2.056 -3.573 1.00 91.50 93 ASP A O 1
ATOM 726 N N . TRP A 1 94 ? -3.873 -4.078 -3.434 1.00 89.31 94 TRP A N 1
ATOM 727 C CA . TRP A 1 94 ? -2.956 -4.682 -4.394 1.00 89.31 94 TRP A CA 1
ATOM 728 C C . TRP A 1 94 ? -3.183 -4.100 -5.800 1.00 89.31 94 TRP A C 1
ATOM 730 O O . TRP A 1 94 ? -2.232 -3.921 -6.566 1.00 89.31 94 TRP A O 1
ATOM 740 N N . ALA A 1 95 ? -4.430 -3.732 -6.121 1.00 88.38 95 ALA A N 1
ATOM 741 C CA . ALA A 1 95 ? -4.820 -3.289 -7.452 1.00 88.38 95 ALA A CA 1
ATOM 742 C C . ALA A 1 95 ? -4.205 -1.935 -7.846 1.00 88.38 95 ALA A C 1
ATOM 744 O O . ALA A 1 95 ? -4.138 -1.600 -9.031 1.00 88.38 95 ALA A O 1
ATOM 745 N N . THR A 1 96 ? -3.733 -1.155 -6.871 1.00 90.19 96 THR A N 1
ATOM 746 C CA . THR A 1 96 ? -3.183 0.196 -7.056 1.00 90.19 96 THR A CA 1
ATOM 747 C C . THR A 1 96 ? -1.652 0.236 -7.028 1.00 90.19 96 THR A C 1
ATOM 749 O O . THR A 1 96 ? -1.072 1.309 -7.219 1.00 90.19 96 THR A O 1
ATOM 752 N N . LEU A 1 97 ? -0.972 -0.908 -6.851 1.00 92.19 97 LEU A N 1
ATOM 753 C CA . LEU A 1 97 ? 0.488 -0.995 -6.687 1.00 92.19 97 LEU A CA 1
ATOM 754 C C . LEU A 1 97 ? 1.299 -0.564 -7.920 1.00 92.19 97 LEU A C 1
ATOM 756 O O . LEU A 1 97 ? 2.475 -0.214 -7.793 1.00 92.19 97 LEU A O 1
ATOM 760 N N . ALA A 1 98 ? 0.691 -0.516 -9.107 1.00 92.56 98 ALA A N 1
ATOM 761 C CA . ALA A 1 98 ? 1.392 -0.135 -10.333 1.00 92.56 98 ALA A CA 1
ATOM 762 C C . ALA A 1 98 ? 1.972 1.294 -10.268 1.00 92.56 98 ALA A C 1
ATOM 764 O O . ALA A 1 98 ? 3.136 1.533 -10.587 1.00 92.56 98 ALA A O 1
ATOM 765 N N . MET A 1 99 ? 1.184 2.267 -9.806 1.00 93.25 99 MET A N 1
ATOM 766 C CA . MET A 1 99 ? 1.612 3.667 -9.710 1.00 93.25 99 MET A CA 1
ATOM 767 C C . MET A 1 99 ? 2.789 3.895 -8.738 1.00 93.25 99 MET A C 1
ATOM 769 O O . MET A 1 99 ? 3.760 4.541 -9.151 1.00 93.25 99 MET A O 1
ATOM 773 N N . PRO A 1 100 ? 2.774 3.400 -7.481 1.00 93.44 100 PRO A N 1
ATOM 774 C CA . PRO A 1 100 ? 3.911 3.558 -6.580 1.00 93.44 100 PRO A CA 1
ATOM 775 C C . PRO A 1 100 ? 5.166 2.827 -7.080 1.00 93.44 100 PRO A C 1
ATOM 777 O O . PRO A 1 100 ? 6.255 3.395 -6.989 1.00 93.44 100 PRO A O 1
ATOM 780 N N . LEU A 1 101 ? 5.047 1.640 -7.686 1.00 92.31 101 LEU A N 1
ATOM 781 C CA . LEU A 1 101 ? 6.198 0.942 -8.277 1.00 92.31 101 LEU A CA 1
ATOM 782 C C . LEU A 1 101 ? 6.803 1.719 -9.458 1.00 92.31 101 LEU A C 1
ATOM 784 O O . LEU A 1 101 ? 8.023 1.896 -9.533 1.00 92.31 101 LEU A O 1
ATOM 788 N N . ALA A 1 102 ? 5.964 2.274 -10.339 1.00 92.19 102 ALA A N 1
ATOM 789 C CA . ALA A 1 102 ? 6.424 3.115 -11.443 1.00 92.19 102 ALA A CA 1
ATOM 790 C C . ALA A 1 102 ? 7.127 4.381 -10.930 1.00 92.19 102 ALA A C 1
ATOM 792 O O . ALA A 1 102 ? 8.159 4.789 -11.469 1.00 92.19 102 ALA A O 1
ATOM 793 N N . LEU A 1 103 ? 6.609 4.991 -9.858 1.00 92.31 103 LEU A N 1
ATOM 794 C CA . LEU A 1 103 ? 7.238 6.138 -9.204 1.00 92.31 103 LEU A CA 1
ATOM 795 C C . LEU A 1 103 ? 8.610 5.794 -8.625 1.00 92.31 103 LEU A C 1
ATOM 797 O O . LEU A 1 103 ? 9.539 6.570 -8.842 1.00 92.31 103 LEU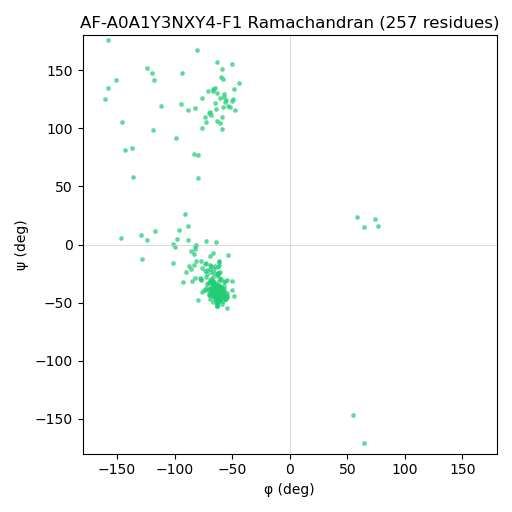 A O 1
ATOM 801 N N . LEU A 1 104 ? 8.752 4.658 -7.932 1.00 89.75 104 LEU A N 1
ATOM 802 C CA . LEU A 1 104 ? 10.034 4.208 -7.378 1.00 89.75 104 LEU A CA 1
ATOM 803 C C . LEU A 1 104 ? 11.104 4.059 -8.466 1.00 89.75 104 LEU A C 1
ATOM 805 O O . LEU A 1 104 ? 12.239 4.485 -8.256 1.00 89.75 104 LEU A O 1
ATOM 809 N N . ARG A 1 105 ? 10.729 3.525 -9.634 1.00 88.19 105 ARG A N 1
ATOM 810 C CA . ARG A 1 105 ? 11.638 3.349 -10.775 1.00 88.19 105 ARG A CA 1
ATOM 811 C C . ARG A 1 105 ? 11.918 4.637 -11.549 1.00 88.19 105 ARG A C 1
ATOM 813 O O . ARG A 1 105 ? 12.993 4.791 -12.123 1.00 88.19 105 ARG A O 1
ATOM 820 N N . CYS A 1 106 ? 10.970 5.570 -11.603 1.00 88.69 106 CYS A N 1
ATOM 821 C CA . CYS A 1 106 ? 11.094 6.769 -12.427 1.00 88.69 106 CYS A CA 1
ATOM 822 C C . CYS A 1 106 ? 12.190 7.714 -11.909 1.00 88.69 106 CYS A C 1
ATOM 824 O O . CYS A 1 106 ? 12.010 8.386 -10.895 1.00 88.69 106 CYS A O 1
ATOM 826 N N . GLN A 1 107 ? 13.289 7.866 -12.655 1.00 87.19 107 GLN A N 1
ATOM 827 C CA . GLN A 1 107 ? 14.426 8.713 -12.260 1.00 87.19 107 GLN A CA 1
ATOM 828 C C . GLN A 1 107 ? 14.246 10.212 -12.556 1.00 87.19 107 GLN A C 1
ATOM 830 O O . GLN A 1 107 ? 15.101 11.027 -12.211 1.00 87.19 107 GLN A O 1
ATOM 835 N N . ALA A 1 108 ? 13.113 10.624 -13.133 1.00 88.25 108 ALA A N 1
ATOM 836 C CA . ALA A 1 108 ? 12.875 12.026 -13.469 1.00 88.25 108 ALA A CA 1
ATOM 837 C C . ALA A 1 108 ? 12.985 12.937 -12.217 1.00 88.25 108 ALA A C 1
ATOM 839 O O . ALA A 1 108 ? 12.309 12.679 -11.209 1.00 88.25 108 ALA A O 1
ATOM 840 N N . PRO A 1 109 ? 13.762 14.043 -12.252 1.00 88.19 109 PRO A N 1
ATOM 841 C CA . PRO A 1 109 ? 13.982 14.905 -11.083 1.00 88.19 109 PRO A CA 1
ATOM 842 C C . PRO A 1 109 ? 12.693 15.472 -10.477 1.00 88.19 109 PRO A C 1
ATOM 844 O O . PRO A 1 109 ? 12.545 15.542 -9.256 1.00 88.19 109 PRO A O 1
ATOM 847 N N . ARG A 1 110 ? 11.705 15.781 -11.326 1.00 88.62 110 ARG A N 1
ATOM 848 C CA . ARG A 1 110 ? 10.371 16.271 -10.932 1.00 88.62 110 ARG A CA 1
ATOM 849 C C . ARG A 1 110 ? 9.555 15.296 -10.069 1.00 88.62 110 ARG A C 1
ATOM 851 O O . ARG A 1 110 ? 8.545 15.707 -9.506 1.00 88.62 110 ARG A O 1
ATOM 858 N N . ARG A 1 111 ? 9.963 14.022 -9.990 1.00 89.88 111 ARG A N 1
ATOM 859 C CA . ARG A 1 111 ? 9.320 12.957 -9.193 1.00 89.88 111 ARG A CA 1
ATOM 860 C C . ARG A 1 111 ? 10.023 12.684 -7.860 1.00 89.88 111 ARG A C 1
ATOM 862 O O . ARG A 1 111 ? 9.565 11.853 -7.082 1.00 89.88 111 ARG A O 1
ATOM 869 N N . THR A 1 112 ? 11.125 13.381 -7.574 1.00 89.94 112 THR A N 1
ATOM 870 C CA . THR A 1 112 ? 11.929 13.162 -6.359 1.00 89.94 112 THR A CA 1
ATOM 871 C C . THR A 1 112 ? 11.119 13.270 -5.059 1.00 89.94 112 THR A C 1
ATOM 873 O O . THR A 1 112 ? 11.296 12.407 -4.200 1.00 89.94 112 THR A O 1
ATOM 876 N N . PRO A 1 113 ? 10.214 14.256 -4.876 1.00 91.44 113 PRO 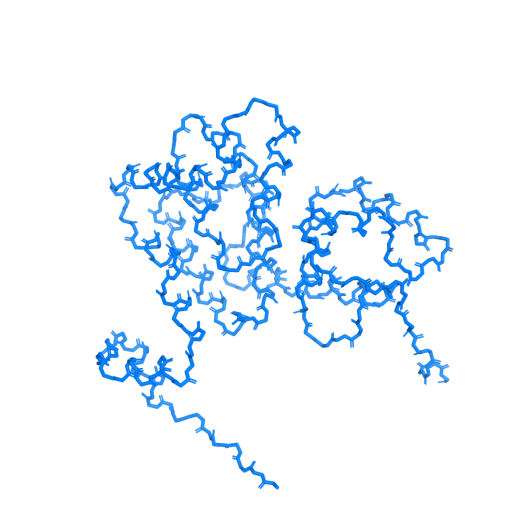A N 1
ATOM 877 C CA . PRO A 1 113 ? 9.415 14.336 -3.654 1.00 91.44 113 PRO A CA 1
ATOM 878 C C . PRO A 1 113 ? 8.506 13.118 -3.441 1.00 91.44 113 PRO A C 1
ATOM 880 O O . PRO A 1 113 ? 8.424 12.611 -2.327 1.00 91.44 113 PRO A O 1
ATOM 883 N N . GLN A 1 114 ? 7.867 12.619 -4.504 1.00 92.19 114 GLN A N 1
ATOM 884 C CA . GLN A 1 114 ? 7.014 11.430 -4.457 1.00 92.19 114 GLN A CA 1
ATOM 885 C C . GLN A 1 114 ? 7.830 10.169 -4.161 1.00 92.19 114 GLN A C 1
ATOM 887 O O . GLN A 1 114 ? 7.416 9.358 -3.339 1.00 92.19 114 GLN A O 1
ATOM 892 N N . ARG A 1 115 ? 9.018 10.027 -4.768 1.00 90.19 115 ARG A N 1
ATOM 893 C CA . ARG A 1 115 ? 9.928 8.909 -4.468 1.00 90.19 115 ARG A CA 1
ATOM 894 C C . ARG A 1 115 ? 10.364 8.894 -3.010 1.00 90.19 115 ARG A C 1
ATOM 896 O O . ARG A 1 115 ? 10.328 7.840 -2.393 1.00 90.19 115 ARG A O 1
ATOM 903 N N . ARG A 1 116 ? 10.741 10.049 -2.451 1.00 88.69 116 ARG A N 1
ATOM 904 C CA . ARG A 1 116 ? 11.111 10.158 -1.028 1.00 88.69 116 ARG A CA 1
ATOM 905 C C . ARG A 1 116 ? 9.957 9.766 -0.115 1.00 88.69 116 ARG A C 1
ATOM 907 O O . ARG A 1 116 ? 10.161 9.019 0.828 1.00 88.69 116 ARG A O 1
ATOM 914 N N . TRP A 1 117 ? 8.747 10.219 -0.434 1.00 91.31 117 TRP A N 1
ATOM 915 C CA . TRP A 1 117 ? 7.552 9.812 0.299 1.00 91.31 117 TRP A CA 1
ATOM 916 C C . TRP A 1 117 ? 7.345 8.287 0.241 1.00 91.31 117 TRP A C 1
ATOM 918 O O . TRP A 1 117 ? 7.105 7.656 1.263 1.00 91.31 117 TRP A O 1
ATOM 928 N N . LEU A 1 118 ? 7.518 7.664 -0.930 1.00 91.00 118 LEU A N 1
ATOM 929 C CA . LEU A 1 118 ? 7.410 6.207 -1.071 1.00 91.00 118 LEU A CA 1
ATOM 930 C C . LEU A 1 118 ? 8.518 5.452 -0.334 1.00 91.00 118 LEU A C 1
ATOM 932 O O . LEU A 1 118 ? 8.260 4.389 0.209 1.00 91.00 118 LEU A O 1
ATOM 936 N N . GLN A 1 119 ? 9.732 5.992 -0.256 1.00 86.12 119 GLN A N 1
ATOM 937 C CA . GLN A 1 119 ? 10.801 5.379 0.537 1.00 86.12 119 GLN A CA 1
ATOM 938 C C . GLN A 1 119 ? 10.444 5.286 2.030 1.00 86.12 119 GLN A C 1
ATOM 940 O O . GLN A 1 119 ? 10.910 4.362 2.689 1.00 86.12 119 GLN A O 1
ATOM 945 N N . GLU A 1 120 ? 9.622 6.209 2.543 1.00 86.25 120 GLU A N 1
ATOM 946 C CA . GLU A 1 120 ? 9.157 6.222 3.938 1.00 86.25 120 GLU A CA 1
ATOM 947 C C . GLU A 1 120 ? 7.956 5.288 4.179 1.00 86.25 120 GLU A C 1
ATOM 949 O O . GLU A 1 120 ? 7.810 4.785 5.286 1.00 86.25 120 GLU A O 1
ATOM 954 N N . HIS A 1 121 ? 7.109 5.054 3.169 1.00 90.25 121 HIS A N 1
ATOM 955 C CA . HIS A 1 121 ? 5.766 4.490 3.381 1.00 90.25 121 HIS A CA 1
ATOM 956 C C . HIS A 1 121 ? 5.411 3.267 2.523 1.00 90.25 121 HIS A C 1
ATOM 958 O O . HIS A 1 121 ? 4.387 2.630 2.759 1.00 90.25 121 HIS A O 1
ATOM 964 N N . PHE A 1 122 ? 6.201 2.944 1.494 1.00 90.81 122 PHE A N 1
ATOM 965 C CA . PHE A 1 122 ? 5.838 1.903 0.528 1.00 90.81 122 PHE A CA 1
ATOM 966 C C . PHE A 1 122 ? 5.776 0.510 1.155 1.00 90.81 122 PHE A C 1
ATOM 968 O O . PHE A 1 122 ? 4.899 -0.264 0.788 1.00 90.81 122 PHE A O 1
ATOM 975 N N . ASN A 1 123 ? 6.663 0.203 2.105 1.00 89.12 123 ASN A N 1
ATOM 976 C CA . ASN A 1 123 ? 6.642 -1.096 2.770 1.00 89.12 123 ASN A CA 1
ATOM 977 C C . ASN A 1 123 ? 5.339 -1.298 3.549 1.00 89.12 123 ASN A C 1
ATOM 979 O O . ASN A 1 123 ? 4.626 -2.258 3.303 1.00 89.12 123 ASN A O 1
ATOM 983 N N . ASP A 1 124 ? 4.977 -0.351 4.416 1.00 89.94 124 ASP A N 1
ATOM 984 C CA . ASP A 1 124 ? 3.720 -0.417 5.161 1.00 89.94 124 ASP A CA 1
ATOM 985 C C . ASP A 1 124 ? 2.504 -0.438 4.232 1.00 89.94 124 ASP A C 1
ATOM 987 O O . ASP A 1 124 ? 1.551 -1.164 4.492 1.00 89.94 124 ASP A O 1
ATOM 991 N N . TYR A 1 125 ? 2.543 0.305 3.121 1.00 92.75 125 TYR A N 1
ATOM 992 C CA . TYR A 1 125 ? 1.490 0.238 2.110 1.00 92.75 125 TYR A CA 1
ATOM 993 C C . TYR A 1 125 ? 1.358 -1.173 1.521 1.00 92.75 125 TYR A C 1
ATOM 995 O O . TYR A 1 125 ? 0.255 -1.704 1.450 1.00 92.75 125 TYR A O 1
ATOM 1003 N N . LEU A 1 126 ? 2.470 -1.799 1.126 1.00 91.81 126 LEU A N 1
ATOM 1004 C CA . LEU A 1 126 ? 2.476 -3.146 0.556 1.00 91.81 126 LEU A CA 1
ATOM 1005 C C . LEU A 1 126 ? 2.035 -4.203 1.580 1.00 91.81 126 LEU A C 1
ATOM 1007 O O . LEU A 1 126 ? 1.208 -5.053 1.261 1.00 91.81 126 LEU A O 1
ATOM 1011 N N . THR A 1 127 ? 2.532 -4.123 2.814 1.00 90.56 127 THR A N 1
ATOM 1012 C CA . THR A 1 127 ? 2.145 -5.022 3.909 1.00 90.56 127 THR A CA 1
ATOM 1013 C C . THR A 1 127 ? 0.666 -4.878 4.252 1.00 90.56 127 THR A C 1
ATOM 1015 O O . THR A 1 127 ? -0.005 -5.869 4.491 1.00 90.56 127 THR A O 1
ATOM 1018 N N . LEU A 1 128 ? 0.110 -3.666 4.246 1.00 92.38 128 LEU A N 1
ATOM 1019 C CA . LEU A 1 128 ? -1.324 -3.477 4.475 1.00 92.38 128 LEU A CA 1
ATOM 1020 C C . LEU A 1 128 ? -2.171 -3.941 3.284 1.00 92.38 128 LEU A C 1
ATOM 1022 O O . LEU A 1 128 ? -3.260 -4.471 3.488 1.00 92.38 128 LEU A O 1
ATOM 1026 N N . ALA A 1 129 ? -1.671 -3.797 2.054 1.00 92.06 129 ALA A N 1
ATOM 1027 C CA . ALA A 1 129 ? -2.329 -4.327 0.863 1.00 92.06 129 ALA A CA 1
ATOM 1028 C C . ALA A 1 129 ? -2.425 -5.865 0.881 1.00 92.06 129 ALA A C 1
ATOM 1030 O O . ALA A 1 129 ? -3.363 -6.409 0.304 1.00 92.06 129 ALA A O 1
ATOM 1031 N N . SER A 1 130 ? -1.529 -6.572 1.582 1.00 89.00 130 SER A N 1
ATOM 1032 C CA . SER A 1 130 ? -1.594 -8.039 1.731 1.00 89.00 130 SER A CA 1
ATOM 1033 C C . SER A 1 130 ? -2.759 -8.536 2.583 1.00 89.00 130 SER A C 1
ATOM 1035 O O . SER A 1 130 ? -3.149 -9.706 2.509 1.00 89.00 130 SER A O 1
ATOM 1037 N N . LEU A 1 131 ? -3.337 -7.633 3.376 1.00 87.88 131 LEU A N 1
ATOM 1038 C CA . LEU A 1 131 ? -4.509 -7.898 4.200 1.00 87.88 131 LEU A CA 1
ATOM 1039 C C . LEU A 1 131 ? -5.813 -7.768 3.405 1.00 87.88 131 LEU A C 1
ATOM 1041 O O . LEU A 1 131 ? -6.868 -8.106 3.936 1.00 87.88 131 LEU A O 1
ATOM 1045 N N . SER A 1 132 ? -5.758 -7.280 2.157 1.00 84.12 132 SER A N 1
ATOM 1046 C CA . SER A 1 132 ? -6.923 -7.194 1.273 1.00 84.12 132 SER A CA 1
ATOM 1047 C C . SER A 1 132 ? -7.553 -8.584 1.115 1.00 84.12 132 SER A C 1
ATOM 1049 O O . SER A 1 132 ? -6.877 -9.525 0.677 1.00 84.12 132 SER A O 1
ATOM 1051 N N . PRO A 1 133 ? -8.843 -8.746 1.458 1.00 74.38 133 PRO A N 1
ATOM 1052 C CA . PRO A 1 133 ? -9.507 -10.042 1.393 1.00 74.38 133 PRO A CA 1
ATOM 1053 C C . PRO A 1 133 ? -9.568 -10.608 -0.032 1.00 74.38 133 PRO A C 1
ATOM 1055 O O . PRO A 1 133 ? -9.639 -11.825 -0.197 1.00 74.38 133 PRO A O 1
ATOM 1058 N N . GLU A 1 134 ? -9.505 -9.747 -1.048 1.00 74.38 134 GLU A N 1
ATOM 1059 C CA . GLU A 1 134 ? -9.561 -10.097 -2.466 1.00 74.38 134 GLU A CA 1
ATOM 1060 C C . GLU A 1 134 ? -8.308 -10.847 -2.948 1.00 74.38 134 GLU A C 1
ATOM 1062 O O . GLU A 1 134 ? -8.419 -11.723 -3.804 1.00 74.38 134 GLU A O 1
ATOM 1067 N N . CYS A 1 135 ? -7.132 -10.558 -2.376 1.00 69.38 135 CYS A N 1
ATOM 1068 C CA . CYS A 1 135 ? -5.857 -11.150 -2.806 1.00 69.38 135 CYS A CA 1
ATOM 1069 C C . CYS A 1 135 ? -5.074 -11.873 -1.709 1.00 69.38 135 CYS A C 1
ATOM 1071 O O . CYS A 1 135 ? -3.992 -12.390 -1.987 1.00 69.38 135 CYS A O 1
ATOM 1073 N N . HIS A 1 136 ? -5.611 -11.981 -0.491 1.00 72.44 136 HIS A N 1
ATOM 1074 C CA . HIS A 1 136 ? -4.914 -12.594 0.643 1.00 72.44 136 HIS A CA 1
ATOM 1075 C C . HIS A 1 136 ? -4.315 -13.982 0.331 1.00 72.44 136 HIS A C 1
ATOM 1077 O O . HIS A 1 136 ? -3.201 -14.284 0.746 1.00 72.44 136 HIS A O 1
ATOM 1083 N N . GLY A 1 137 ? -5.024 -14.814 -0.443 1.00 74.69 137 GLY A N 1
ATOM 1084 C CA . GLY A 1 137 ? -4.600 -16.186 -0.751 1.00 74.69 137 GLY A CA 1
ATOM 1085 C C . GLY A 1 137 ? -3.427 -16.324 -1.729 1.00 74.69 137 GLY A C 1
ATOM 1086 O O . GLY A 1 137 ? -2.853 -17.403 -1.803 1.00 74.69 137 GLY A O 1
ATOM 1087 N N . CYS A 1 138 ? -3.079 -15.272 -2.472 1.00 77.94 138 CYS A N 1
ATOM 1088 C CA . CYS A 1 138 ? -1.994 -15.284 -3.464 1.00 77.94 138 CYS A CA 1
ATOM 1089 C C . CYS A 1 138 ? -1.016 -14.114 -3.282 1.00 77.94 138 CYS A C 1
ATOM 1091 O O . CYS A 1 138 ? -0.163 -13.866 -4.135 1.00 77.94 138 CYS A O 1
ATOM 1093 N N . PHE A 1 139 ? -1.142 -13.353 -2.190 1.00 83.94 139 PHE A N 1
ATOM 1094 C CA . PHE A 1 139 ? -0.315 -12.168 -1.995 1.00 83.94 139 PHE A CA 1
ATOM 1095 C C . PHE A 1 139 ? 1.152 -12.522 -1.739 1.00 83.94 139 PHE A C 1
ATOM 1097 O O . PHE A 1 139 ? 2.024 -11.760 -2.136 1.00 83.94 139 PHE A O 1
ATOM 1104 N N . ALA A 1 140 ? 1.441 -13.674 -1.126 1.00 81.50 140 ALA A N 1
ATOM 1105 C CA . ALA A 1 140 ? 2.816 -14.141 -0.948 1.00 81.50 140 ALA A CA 1
ATOM 1106 C C . ALA A 1 140 ? 3.542 -14.271 -2.300 1.00 81.50 140 ALA A C 1
ATOM 1108 O O . ALA A 1 140 ? 4.647 -13.753 -2.455 1.00 81.50 140 ALA A O 1
ATOM 1109 N N . ASP A 1 141 ? 2.883 -14.854 -3.306 1.00 84.19 141 ASP A N 1
ATOM 1110 C CA . ASP A 1 141 ? 3.430 -14.966 -4.662 1.00 84.19 141 ASP A CA 1
ATOM 1111 C C . ASP A 1 141 ? 3.618 -13.584 -5.301 1.00 84.19 141 ASP A C 1
ATOM 1113 O O . ASP A 1 141 ? 4.654 -13.299 -5.904 1.00 84.19 141 ASP A O 1
ATOM 1117 N N . LEU A 1 142 ? 2.646 -12.684 -5.116 1.00 87.50 142 LEU A N 1
ATOM 1118 C CA . LEU A 1 142 ? 2.754 -11.306 -5.593 1.00 87.50 142 LEU A CA 1
ATOM 1119 C C . LEU A 1 142 ? 3.921 -10.556 -4.934 1.00 87.50 142 LEU A C 1
ATOM 1121 O O . LEU A 1 142 ? 4.645 -9.830 -5.616 1.00 87.50 142 LEU A O 1
ATOM 1125 N N . TRP A 1 143 ? 4.123 -10.729 -3.628 1.00 88.50 143 TRP A N 1
ATOM 1126 C CA . TRP A 1 143 ? 5.235 -10.128 -2.901 1.00 88.50 143 TRP A CA 1
ATOM 1127 C C . TRP A 1 143 ? 6.572 -10.632 -3.443 1.00 88.50 143 TRP A C 1
ATOM 1129 O O . TRP A 1 143 ? 7.436 -9.808 -3.729 1.00 88.50 143 TRP A O 1
ATOM 1139 N N . VAL A 1 144 ? 6.716 -11.942 -3.681 1.00 86.88 144 VAL A N 1
ATOM 1140 C CA . VAL A 1 144 ? 7.929 -12.520 -4.286 1.00 86.88 144 VAL A CA 1
ATOM 1141 C C . VAL A 1 144 ? 8.208 -11.902 -5.658 1.00 86.88 144 VAL A C 1
ATOM 1143 O O . VAL A 1 144 ? 9.345 -11.521 -5.933 1.00 86.88 144 VAL A O 1
ATOM 1146 N N . LEU A 1 145 ? 7.187 -11.742 -6.507 1.00 89.19 145 LEU A N 1
ATOM 1147 C CA . LEU A 1 145 ? 7.346 -11.093 -7.814 1.00 89.19 145 LEU A CA 1
ATOM 1148 C C . LEU A 1 145 ? 7.792 -9.630 -7.685 1.00 89.19 145 LEU A C 1
ATOM 1150 O O . LEU A 1 145 ? 8.668 -9.180 -8.425 1.00 89.19 145 LEU A O 1
ATOM 1154 N N . ILE A 1 146 ? 7.208 -8.882 -6.747 1.00 90.38 146 ILE A N 1
ATOM 1155 C CA . ILE A 1 146 ? 7.579 -7.486 -6.485 1.00 90.38 146 ILE A CA 1
ATOM 1156 C C . ILE A 1 146 ? 9.008 -7.397 -5.947 1.00 90.38 146 ILE A C 1
ATOM 1158 O O . ILE A 1 146 ? 9.773 -6.546 -6.398 1.00 90.38 146 ILE A O 1
ATOM 1162 N N . ASP A 1 147 ? 9.377 -8.265 -5.010 1.00 88.75 147 ASP A N 1
ATOM 1163 C CA . ASP A 1 147 ? 10.703 -8.305 -4.405 1.00 88.75 147 ASP A CA 1
ATOM 1164 C C . ASP A 1 147 ? 11.778 -8.623 -5.452 1.00 88.75 147 ASP A C 1
ATOM 1166 O O . ASP A 1 147 ? 12.736 -7.862 -5.608 1.00 88.75 147 ASP A O 1
ATOM 1170 N N . GLN A 1 148 ? 11.570 -9.662 -6.266 1.00 87.69 148 GLN A N 1
ATOM 1171 C CA . GLN A 1 148 ? 12.454 -10.003 -7.383 1.00 87.69 148 GLN A CA 1
ATOM 1172 C C . GLN A 1 148 ? 12.571 -8.858 -8.391 1.00 87.69 148 GLN A C 1
ATOM 1174 O O . GLN A 1 148 ? 13.669 -8.541 -8.854 1.00 87.69 148 GLN A O 1
ATOM 1179 N N . TRP A 1 149 ? 11.454 -8.203 -8.718 1.00 89.06 149 TRP A N 1
ATOM 1180 C CA . TRP A 1 149 ? 11.460 -7.058 -9.621 1.00 89.06 149 TRP A CA 1
ATOM 1181 C C . TRP A 1 149 ? 12.262 -5.887 -9.041 1.00 89.06 149 TRP A C 1
ATOM 1183 O O . TRP A 1 149 ? 13.070 -5.290 -9.751 1.00 89.06 149 TRP A O 1
ATOM 1193 N N . LEU A 1 150 ? 12.100 -5.570 -7.754 1.00 87.69 150 LEU A N 1
ATOM 1194 C CA . LEU A 1 150 ? 12.853 -4.501 -7.092 1.00 87.69 150 LEU A CA 1
ATOM 1195 C C . LEU A 1 150 ? 14.360 -4.788 -7.083 1.00 87.69 150 LEU A C 1
ATOM 1197 O O . LEU A 1 150 ? 15.137 -3.886 -7.419 1.00 87.69 150 LEU A O 1
ATOM 1201 N N . HIS A 1 151 ? 14.754 -6.028 -6.775 1.00 85.00 151 HIS A N 1
ATOM 1202 C CA . HIS A 1 151 ? 16.143 -6.489 -6.847 1.00 85.00 151 HIS A CA 1
ATOM 1203 C C . HIS A 1 151 ? 16.704 -6.345 -8.266 1.00 85.00 151 HIS A C 1
ATOM 1205 O O . HIS A 1 151 ? 17.715 -5.675 -8.478 1.00 85.00 151 HIS A O 1
ATOM 1211 N N . ALA A 1 152 ? 15.996 -6.864 -9.273 1.00 84.00 152 ALA A N 1
ATOM 1212 C CA . ALA A 1 152 ? 16.433 -6.817 -10.668 1.00 84.00 152 ALA A CA 1
ATOM 1213 C C . ALA A 1 152 ? 16.617 -5.389 -11.214 1.00 84.00 152 ALA A C 1
ATOM 1215 O O . ALA A 1 152 ? 17.347 -5.185 -12.185 1.00 84.00 152 ALA A O 1
ATOM 1216 N N . LYS A 1 153 ? 15.950 -4.385 -10.628 1.00 81.12 153 LYS A N 1
ATOM 1217 C CA . LYS A 1 153 ? 16.078 -2.975 -11.036 1.00 81.12 153 LYS A CA 1
ATOM 1218 C C . LYS A 1 153 ? 17.049 -2.165 -10.178 1.00 81.12 153 LYS A C 1
ATOM 1220 O O . LYS A 1 153 ? 17.121 -0.950 -10.362 1.00 81.12 153 LYS A O 1
ATOM 1225 N N . GLY A 1 154 ? 17.762 -2.785 -9.233 1.00 78.56 154 GLY A N 1
ATOM 1226 C CA . GLY A 1 154 ? 18.620 -2.061 -8.290 1.00 78.56 154 GLY A CA 1
ATOM 1227 C C . GLY A 1 154 ? 17.841 -1.035 -7.459 1.00 78.56 154 GLY A C 1
ATOM 1228 O O . GLY A 1 154 ? 18.398 -0.048 -6.982 1.00 78.56 154 GLY A O 1
ATOM 1229 N N . LEU A 1 155 ? 16.528 -1.244 -7.313 1.00 77.69 155 LEU A N 1
ATOM 1230 C CA . LEU A 1 155 ? 15.652 -0.460 -6.441 1.00 77.69 155 LEU A CA 1
ATOM 1231 C C . LEU A 1 155 ? 15.614 -1.050 -5.035 1.00 77.69 155 LEU A C 1
ATOM 1233 O O . LEU A 1 155 ? 14.712 -0.709 -4.255 1.00 77.69 155 LEU A O 1
ATOM 1237 N N . GLU A 1 156 ? 16.593 -1.918 -4.759 1.00 64.31 156 GLU A N 1
ATOM 1238 C CA . GLU A 1 156 ? 16.783 -2.606 -3.506 1.00 64.31 156 GLU A CA 1
ATOM 1239 C C . GLU A 1 156 ? 16.590 -1.621 -2.353 1.00 64.31 156 GLU A C 1
ATOM 1241 O O . GLU A 1 156 ? 17.025 -0.455 -2.406 1.00 64.31 156 GLU A O 1
ATOM 1246 N N . PRO A 1 157 ? 15.912 -2.065 -1.294 1.00 56.19 157 PRO A N 1
ATOM 1247 C CA . PRO A 1 157 ? 15.952 -1.369 -0.032 1.00 56.19 157 PRO A CA 1
ATOM 1248 C C . PRO A 1 157 ? 17.417 -1.330 0.402 1.00 56.19 157 PRO A C 1
ATOM 1250 O O . PRO A 1 157 ? 17.966 -2.285 0.936 1.00 56.19 157 PRO A O 1
ATOM 1253 N N . THR A 1 158 ? 18.074 -0.199 0.167 1.00 47.06 158 THR A N 1
ATOM 1254 C CA . THR A 1 158 ? 19.324 0.127 0.849 1.00 47.06 158 THR A CA 1
ATOM 1255 C C . THR A 1 158 ? 19.109 -0.075 2.356 1.00 47.06 158 THR A C 1
ATOM 1257 O O . THR A 1 158 ? 17.984 0.104 2.827 1.00 47.06 158 THR A O 1
ATOM 1260 N N . PRO A 1 159 ? 20.153 -0.330 3.163 1.00 42.50 159 PRO A N 1
ATOM 1261 C CA . PRO A 1 159 ? 20.050 -0.337 4.631 1.00 42.50 159 PRO A CA 1
ATOM 1262 C C . PRO A 1 159 ? 19.443 0.958 5.225 1.00 42.50 159 PRO A C 1
ATOM 1264 O O . PRO A 1 159 ? 19.106 1.013 6.402 1.00 42.50 159 PRO A O 1
ATOM 1267 N N . SER A 1 160 ? 19.257 2.003 4.408 1.00 42.47 160 SER A N 1
ATOM 1268 C CA . SER A 1 160 ? 18.481 3.211 4.700 1.00 42.47 160 SER A CA 1
ATOM 1269 C C . SER A 1 160 ? 16.957 3.110 4.501 1.00 42.47 160 SER A C 1
ATOM 1271 O O . SER A 1 160 ? 16.277 4.104 4.747 1.00 42.47 160 SER A O 1
ATOM 1273 N N . ARG A 1 161 ? 16.392 1.977 4.056 1.00 56.12 161 ARG A N 1
ATOM 1274 C CA . ARG A 1 161 ? 14.949 1.675 4.126 1.00 56.12 161 ARG A CA 1
ATOM 1275 C C . ARG A 1 161 ? 14.717 0.775 5.342 1.00 56.12 161 ARG A C 1
ATOM 1277 O O . ARG A 1 161 ? 14.821 -0.439 5.213 1.00 56.12 161 ARG A O 1
ATOM 1284 N N . PRO A 1 162 ? 14.424 1.342 6.521 1.00 52.44 162 PRO A N 1
ATOM 1285 C CA . PRO A 1 162 ? 14.572 0.638 7.795 1.00 52.44 162 PRO A CA 1
ATOM 1286 C C . PRO A 1 162 ? 13.672 -0.592 8.032 1.00 52.44 162 PRO A C 1
ATOM 1288 O O . PRO A 1 162 ? 13.763 -1.167 9.110 1.00 52.44 162 PRO A O 1
ATOM 1291 N N . PHE A 1 163 ? 12.828 -1.024 7.084 1.00 66.75 163 PHE A N 1
ATOM 1292 C CA . PHE A 1 163 ? 11.783 -2.021 7.357 1.00 66.75 163 PHE A CA 1
ATOM 1293 C C . PHE A 1 163 ? 11.433 -2.991 6.214 1.00 66.75 163 PHE A C 1
ATOM 1295 O O . PHE A 1 163 ? 10.492 -3.757 6.386 1.00 66.75 163 PHE A O 1
ATOM 1302 N N . TRP A 1 164 ? 12.130 -3.006 5.068 1.00 82.50 164 TRP A N 1
ATOM 1303 C CA . TRP A 1 164 ? 11.790 -3.996 4.027 1.00 82.50 164 TRP A CA 1
ATOM 1304 C C . TRP A 1 164 ? 12.097 -5.427 4.509 1.00 82.50 164 TRP A C 1
ATOM 1306 O O . TRP A 1 164 ? 13.175 -5.642 5.071 1.00 82.50 164 TRP A O 1
ATOM 1316 N N . PRO A 1 165 ? 11.185 -6.396 4.325 1.00 81.38 165 PRO A N 1
ATOM 1317 C CA . PRO A 1 165 ? 11.435 -7.777 4.712 1.00 81.38 165 PRO A CA 1
ATOM 1318 C C . PRO A 1 165 ? 12.568 -8.397 3.894 1.00 81.38 165 PRO A C 1
ATOM 1320 O O . PRO A 1 165 ? 12.613 -8.258 2.678 1.00 81.38 165 PRO A O 1
ATOM 1323 N N . VAL A 1 166 ? 13.480 -9.095 4.569 1.00 79.50 166 VAL A N 1
ATOM 1324 C CA . VAL A 1 166 ? 14.647 -9.734 3.931 1.00 79.50 166 VAL A CA 1
ATOM 1325 C C . VAL A 1 166 ? 14.299 -11.021 3.180 1.00 79.50 166 VAL A C 1
ATOM 1327 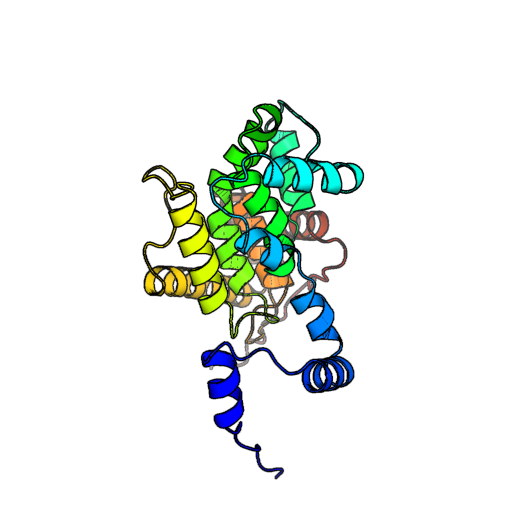O O . VAL A 1 166 ? 15.066 -11.461 2.332 1.00 79.50 166 VAL A O 1
ATOM 1330 N N . ASP A 1 167 ? 13.165 -11.633 3.515 1.00 80.31 167 ASP A N 1
ATOM 1331 C CA . ASP A 1 167 ? 12.644 -12.851 2.911 1.00 80.31 167 ASP A CA 1
ATOM 1332 C C . ASP A 1 167 ? 11.121 -12.952 3.129 1.00 80.31 167 ASP A C 1
ATOM 1334 O O . ASP A 1 167 ? 10.504 -12.117 3.803 1.00 80.31 167 ASP A O 1
ATOM 1338 N N . ALA A 1 168 ? 10.512 -13.991 2.550 1.00 78.69 168 ALA A N 1
ATOM 1339 C CA . ALA A 1 168 ? 9.078 -14.242 2.668 1.00 78.69 168 ALA A CA 1
ATOM 1340 C C . ALA A 1 168 ? 8.639 -14.459 4.128 1.00 78.69 168 ALA A C 1
ATOM 1342 O O . ALA A 1 168 ? 7.580 -13.982 4.524 1.00 78.69 168 ALA A O 1
ATOM 1343 N N . ALA A 1 169 ? 9.468 -15.101 4.959 1.00 84.19 169 ALA A N 1
ATOM 1344 C CA . ALA A 1 169 ? 9.143 -15.347 6.364 1.00 84.19 169 ALA A CA 1
ATOM 1345 C C . ALA A 1 169 ? 9.101 -14.042 7.179 1.00 84.19 169 ALA A C 1
ATOM 1347 O O . ALA A 1 169 ? 8.225 -13.851 8.026 1.00 84.19 169 ALA A O 1
ATOM 1348 N N . ALA A 1 170 ? 10.016 -13.112 6.905 1.00 84.94 170 ALA A N 1
ATOM 1349 C CA . ALA A 1 170 ? 10.009 -11.778 7.483 1.00 84.94 170 ALA A CA 1
ATOM 1350 C C . ALA A 1 170 ? 8.783 -10.977 7.023 1.00 84.94 170 ALA A C 1
ATOM 1352 O O . ALA A 1 170 ? 8.219 -10.221 7.816 1.00 84.94 170 ALA A O 1
ATOM 1353 N N . PHE A 1 171 ? 8.349 -11.144 5.770 1.00 85.50 171 PHE A N 1
ATOM 1354 C CA . PHE A 1 171 ? 7.133 -10.500 5.274 1.00 85.50 171 PHE A CA 1
ATOM 1355 C C . PHE A 1 171 ? 5.878 -11.066 5.949 1.00 85.50 171 PHE A C 1
ATOM 1357 O O . PHE A 1 171 ? 5.047 -10.296 6.435 1.00 85.50 171 PHE A O 1
ATOM 1364 N N . ASP A 1 172 ? 5.780 -12.388 6.083 1.00 85.44 172 ASP A N 1
ATOM 1365 C CA . ASP A 1 172 ? 4.691 -13.054 6.804 1.00 85.44 172 ASP A CA 1
ATOM 1366 C C . ASP A 1 172 ? 4.614 -12.587 8.261 1.00 85.44 172 ASP A C 1
ATOM 1368 O O . ASP A 1 172 ? 3.529 -12.309 8.777 1.00 85.44 172 ASP A O 1
ATOM 1372 N N . TYR A 1 173 ? 5.765 -12.412 8.916 1.00 88.00 173 TYR A N 1
ATOM 1373 C CA . TYR A 1 173 ? 5.827 -11.843 10.260 1.00 88.00 173 TYR A CA 1
ATOM 1374 C C . TYR A 1 173 ? 5.272 -10.409 10.315 1.00 88.00 173 TYR A C 1
ATOM 1376 O O . TYR A 1 173 ? 4.511 -10.076 11.225 1.00 88.00 173 TYR A O 1
ATOM 1384 N N . GLN A 1 174 ? 5.602 -9.555 9.339 1.00 88.12 174 GLN A N 1
ATOM 1385 C CA . GLN A 1 174 ? 5.042 -8.198 9.261 1.00 88.12 174 GLN A CA 1
ATOM 1386 C C . GLN A 1 174 ? 3.526 -8.210 9.026 1.00 88.12 174 GLN A C 1
ATOM 1388 O O . GLN A 1 174 ? 2.804 -7.409 9.627 1.00 88.12 174 GLN A O 1
ATOM 1393 N N . CYS A 1 175 ? 3.035 -9.134 8.199 1.00 87.62 175 CYS A N 1
ATOM 1394 C CA . CYS A 1 175 ? 1.605 -9.325 7.983 1.00 87.62 175 CYS A CA 1
ATOM 1395 C C . CYS A 1 175 ? 0.915 -9.748 9.287 1.00 87.62 175 CYS A C 1
ATOM 1397 O O . CYS A 1 175 ? -0.054 -9.112 9.702 1.00 87.62 175 CYS A O 1
ATOM 1399 N N . ALA A 1 176 ? 1.452 -10.755 9.985 1.00 88.38 176 ALA A N 1
ATOM 1400 C CA . ALA A 1 176 ? 0.943 -11.231 11.273 1.00 88.38 176 ALA A CA 1
ATOM 1401 C C . ALA A 1 176 ? 0.936 -10.128 12.343 1.00 88.38 176 ALA A C 1
ATOM 1403 O O . ALA A 1 176 ? -0.020 -10.004 13.109 1.00 88.38 176 ALA A O 1
ATOM 1404 N N . TYR A 1 177 ? 1.962 -9.274 12.361 1.00 90.06 177 TYR A N 1
ATOM 1405 C CA . TYR A 1 177 ? 1.989 -8.100 13.228 1.00 90.06 177 TYR A CA 1
ATOM 1406 C C . TYR A 1 177 ? 0.829 -7.137 12.930 1.00 90.06 177 TYR A C 1
ATOM 1408 O O . TYR A 1 177 ? 0.188 -6.636 13.854 1.00 90.06 177 TYR A O 1
ATOM 1416 N N . CYS A 1 178 ? 0.512 -6.896 11.655 1.00 89.25 178 CYS A N 1
ATOM 1417 C CA . CYS A 1 178 ? -0.628 -6.058 11.285 1.00 89.25 178 CYS A CA 1
ATOM 1418 C C . CYS A 1 178 ? -1.974 -6.701 11.657 1.00 89.25 178 CYS A C 1
ATOM 1420 O O . CYS A 1 178 ? -2.853 -5.987 12.134 1.00 89.25 178 CYS A O 1
ATOM 1422 N N . TYR A 1 179 ? -2.111 -8.027 11.531 1.00 87.88 179 TYR A N 1
ATOM 1423 C CA . TYR A 1 179 ? -3.275 -8.766 12.037 1.00 87.88 179 TYR A CA 1
ATOM 1424 C C . TYR A 1 179 ? -3.473 -8.563 13.543 1.00 87.88 179 TYR A C 1
ATOM 1426 O O . TYR A 1 179 ? -4.558 -8.168 13.961 1.00 87.88 179 TYR A O 1
ATOM 1434 N N . GLY A 1 180 ? -2.414 -8.719 14.346 1.00 88.19 180 GLY A N 1
ATOM 1435 C CA . GLY A 1 180 ? -2.486 -8.465 15.789 1.00 88.19 180 GLY A CA 1
ATOM 1436 C C . GLY A 1 180 ? -2.916 -7.030 16.110 1.00 88.19 180 GLY A C 1
ATOM 1437 O O . GLY A 1 180 ? -3.750 -6.805 16.981 1.00 88.19 180 GLY A O 1
ATOM 1438 N N . ARG A 1 181 ? -2.444 -6.045 15.334 1.00 88.75 181 ARG A N 1
ATOM 1439 C CA . ARG A 1 181 ? -2.895 -4.653 15.483 1.00 88.75 181 ARG A CA 1
ATOM 1440 C C . ARG A 1 181 ? -4.358 -4.438 15.097 1.00 88.75 181 ARG A C 1
ATOM 1442 O O . ARG A 1 181 ? -4.991 -3.556 15.671 1.00 88.75 181 ARG A O 1
ATOM 1449 N N . CYS A 1 182 ? -4.897 -5.176 14.126 1.00 87.81 182 CYS A N 1
ATOM 1450 C CA . CYS A 1 182 ? -6.338 -5.165 13.868 1.00 87.81 182 CYS A CA 1
ATOM 1451 C C . CYS A 1 182 ? -7.098 -5.676 15.094 1.00 87.81 182 CYS A C 1
ATOM 1453 O O . CYS A 1 182 ? -8.074 -5.049 15.495 1.00 87.81 182 CYS A O 1
ATOM 1455 N N . ASP A 1 183 ? -6.635 -6.763 15.709 1.00 87.81 183 ASP A N 1
ATOM 1456 C CA . ASP A 1 183 ? -7.288 -7.348 16.880 1.00 87.81 183 ASP A CA 1
ATOM 1457 C C . ASP A 1 183 ? -7.263 -6.398 18.083 1.00 87.81 183 ASP A C 1
ATOM 1459 O O . ASP A 1 183 ? -8.311 -6.178 18.690 1.00 87.81 183 ASP A O 1
ATOM 1463 N N . ASP A 1 184 ? -6.150 -5.698 18.329 1.00 87.00 184 ASP A N 1
ATOM 1464 C CA . ASP A 1 184 ? -6.087 -4.630 19.337 1.00 87.00 184 ASP A CA 1
ATOM 1465 C C . ASP A 1 184 ? -7.182 -3.567 19.107 1.00 87.00 184 ASP A C 1
ATOM 1467 O O . ASP A 1 184 ? -7.869 -3.127 20.030 1.00 87.00 184 ASP A O 1
ATOM 1471 N N . LEU A 1 185 ? -7.385 -3.138 17.856 1.00 86.06 185 LEU A N 1
ATOM 1472 C CA . LEU A 1 185 ? -8.395 -2.130 17.511 1.00 86.06 185 LEU A CA 1
ATOM 1473 C C . LEU A 1 185 ? -9.832 -2.654 17.691 1.00 86.06 185 LEU A C 1
ATOM 1475 O O . LEU A 1 185 ? -10.726 -1.878 18.055 1.00 86.06 185 LEU A O 1
ATOM 1479 N N . LYS A 1 186 ? -10.060 -3.956 17.486 1.00 85.69 186 LYS A N 1
ATOM 1480 C CA . LYS A 1 186 ? -11.337 -4.624 17.789 1.00 85.69 186 LYS A CA 1
ATOM 1481 C C . LYS A 1 186 ? -11.570 -4.705 19.297 1.00 85.69 186 LYS A C 1
ATOM 1483 O O . LYS A 1 186 ? -12.659 -4.366 19.759 1.00 85.69 186 LYS A O 1
ATOM 1488 N N . GLU A 1 187 ? -10.551 -5.059 20.080 1.00 83.81 187 GLU A N 1
ATOM 1489 C CA . GLU A 1 187 ? -10.620 -5.093 21.549 1.00 83.81 187 GLU A CA 1
ATOM 1490 C C . GLU A 1 187 ? -10.920 -3.711 22.148 1.00 83.81 187 GLU A C 1
ATOM 1492 O O . GLU A 1 187 ? -11.709 -3.582 23.092 1.00 83.81 187 GLU A O 1
ATOM 1497 N N . LEU A 1 188 ? -10.367 -2.651 21.550 1.00 79.50 188 LEU A N 1
ATOM 1498 C CA . LEU A 1 188 ? -10.676 -1.259 21.895 1.00 79.50 188 LEU A CA 1
ATOM 1499 C C . LEU A 1 188 ? -12.105 -0.830 21.498 1.00 79.50 188 LEU A C 1
ATOM 1501 O O . LEU A 1 188 ? -12.567 0.245 21.901 1.00 79.50 188 LEU A O 1
ATOM 1505 N N . GLY A 1 189 ? -12.829 -1.652 20.732 1.00 78.38 189 GLY A N 1
ATOM 1506 C CA . GLY A 1 189 ? -14.177 -1.374 20.236 1.00 78.38 189 GLY A CA 1
ATOM 1507 C C . GLY A 1 189 ? -14.213 -0.354 19.095 1.00 78.38 189 GLY A C 1
ATOM 1508 O O . GLY A 1 189 ? -15.227 0.317 18.895 1.00 78.38 189 GLY A O 1
ATOM 1509 N N . TRP A 1 190 ? -13.103 -0.168 18.377 1.00 82.12 190 TRP A N 1
ATOM 1510 C CA . TRP A 1 190 ? -13.031 0.764 17.245 1.00 82.12 190 TRP A CA 1
ATOM 1511 C C . TRP A 1 190 ? -13.400 0.104 15.917 1.00 82.12 190 TRP A C 1
ATOM 1513 O O . TRP A 1 190 ? -13.843 0.803 15.005 1.00 82.12 190 TRP A O 1
ATOM 1523 N N . LEU A 1 191 ? -13.253 -1.220 15.836 1.00 82.69 191 LEU A N 1
ATOM 1524 C CA . LEU A 1 191 ? -13.577 -2.048 14.677 1.00 82.69 191 LEU A CA 1
ATOM 1525 C C . LEU A 1 191 ? -14.577 -3.152 15.074 1.00 82.69 191 LEU A C 1
ATOM 1527 O O . LEU A 1 191 ? -14.614 -3.539 16.247 1.00 82.69 191 LEU A O 1
ATOM 1531 N N . PRO A 1 192 ? -15.423 -3.632 14.143 1.00 79.88 192 PRO A N 1
ATOM 1532 C CA . PRO A 1 192 ? -16.282 -4.794 14.370 1.00 79.88 192 PRO A CA 1
ATOM 1533 C C . PRO A 1 192 ? -15.475 -6.050 14.723 1.00 79.88 192 PRO A C 1
ATOM 1535 O O . PRO A 1 192 ? -14.347 -6.220 14.270 1.00 79.88 192 PRO A O 1
ATOM 1538 N N . ALA A 1 193 ? -16.067 -6.956 15.502 1.00 77.88 193 ALA A N 1
ATOM 1539 C CA . ALA A 1 193 ? -15.442 -8.222 15.890 1.00 77.88 193 ALA A CA 1
ATOM 1540 C C . ALA A 1 193 ? -15.541 -9.280 14.771 1.00 77.88 193 ALA A C 1
ATOM 1542 O O . ALA A 1 193 ? -16.111 -10.349 14.976 1.00 77.88 193 ALA A O 1
ATOM 1543 N N . ASP A 1 194 ? -15.018 -8.955 13.588 1.00 80.19 194 ASP A N 1
ATOM 1544 C CA . ASP A 1 194 ? -14.962 -9.864 12.443 1.00 80.19 194 ASP A CA 1
ATOM 1545 C C . ASP A 1 194 ? -13.621 -10.614 12.391 1.00 80.19 194 ASP A C 1
ATOM 1547 O O . ASP A 1 194 ? -12.568 -10.086 12.765 1.00 80.19 194 ASP A O 1
ATOM 1551 N N . ASP A 1 195 ? -13.645 -11.852 11.889 1.00 74.06 195 ASP A N 1
ATOM 1552 C CA . ASP A 1 195 ? -12.460 -12.724 11.829 1.00 74.06 195 ASP A CA 1
ATOM 1553 C C . ASP A 1 195 ? -11.449 -12.303 10.747 1.00 74.06 195 ASP A C 1
ATOM 1555 O O . ASP A 1 195 ? -10.272 -12.651 10.829 1.00 74.06 195 ASP A O 1
ATOM 1559 N N . ARG A 1 196 ? -11.880 -11.567 9.712 1.00 77.25 196 ARG A N 1
ATOM 1560 C CA . AR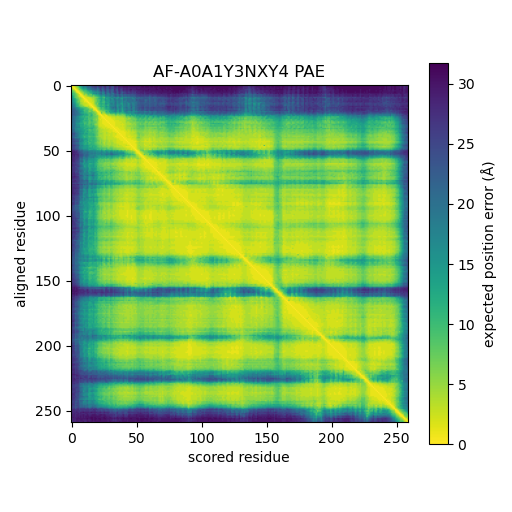G A 1 196 ? -11.023 -11.146 8.589 1.00 77.25 196 ARG A CA 1
ATOM 1561 C C . ARG A 1 196 ? -10.918 -9.623 8.503 1.00 77.25 196 ARG A C 1
ATOM 1563 O O . ARG A 1 196 ? -11.943 -8.965 8.669 1.00 77.25 196 ARG A O 1
ATOM 1570 N N . PRO A 1 197 ? -9.735 -9.070 8.175 1.00 83.00 197 PRO A N 1
ATOM 1571 C CA . PRO A 1 197 ? -9.585 -7.657 7.874 1.00 83.00 197 PRO A CA 1
ATOM 1572 C C . PRO A 1 197 ? -10.488 -7.258 6.708 1.00 83.00 197 PRO A C 1
ATOM 1574 O O . PRO A 1 197 ? -10.383 -7.754 5.588 1.00 83.00 197 PRO A O 1
ATOM 1577 N N . SER A 1 198 ? -11.396 -6.348 6.999 1.00 88.81 198 SER A N 1
ATOM 1578 C CA . SER A 1 198 ? -12.140 -5.560 6.040 1.00 88.81 198 SER A CA 1
ATOM 1579 C C . SER A 1 198 ? -11.294 -4.387 5.541 1.00 88.81 198 SER A C 1
ATOM 1581 O O . SER A 1 198 ? -10.295 -3.974 6.138 1.00 88.81 198 SER A O 1
ATOM 1583 N N . ARG A 1 199 ? -11.769 -3.752 4.470 1.00 89.75 199 ARG A N 1
ATOM 1584 C CA . ARG A 1 199 ? -11.204 -2.500 3.955 1.00 89.75 199 ARG A CA 1
ATOM 1585 C C . ARG A 1 199 ? -11.137 -1.392 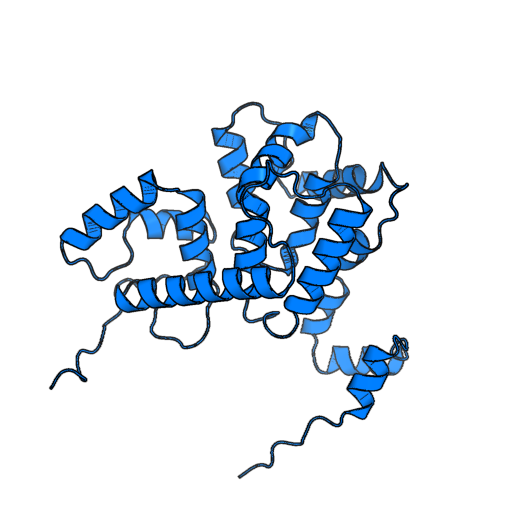5.020 1.00 89.75 199 ARG A C 1
ATOM 1587 O O . ARG A 1 199 ? -10.232 -0.560 4.973 1.00 89.75 199 ARG A O 1
ATOM 1594 N N . LEU A 1 200 ? -12.063 -1.380 5.986 1.00 90.38 200 LEU A N 1
ATOM 1595 C CA . LEU A 1 200 ? -12.051 -0.421 7.093 1.00 90.38 200 LEU A CA 1
ATOM 1596 C C . LEU A 1 200 ? -10.858 -0.652 8.031 1.00 90.38 200 LEU A C 1
ATOM 1598 O O . LEU A 1 200 ? -10.227 0.319 8.449 1.00 90.38 200 LEU A O 1
ATOM 1602 N N . ASP A 1 201 ? -10.532 -1.911 8.332 1.00 91.19 201 ASP A N 1
ATOM 1603 C CA . ASP A 1 201 ? -9.400 -2.258 9.197 1.00 91.19 201 ASP A CA 1
ATOM 1604 C C . ASP A 1 201 ? -8.084 -1.775 8.573 1.00 91.19 201 ASP A C 1
ATOM 1606 O O . ASP A 1 201 ? -7.285 -1.089 9.219 1.00 91.19 201 ASP A O 1
ATOM 1610 N N . ILE A 1 202 ? -7.919 -2.035 7.273 1.00 93.25 202 ILE A N 1
ATOM 1611 C CA . ILE A 1 202 ? -6.766 -1.602 6.475 1.00 93.25 202 ILE A CA 1
ATOM 1612 C C . ILE A 1 202 ? -6.674 -0.069 6.447 1.00 93.25 202 ILE A C 1
ATOM 1614 O O . ILE A 1 202 ? -5.611 0.501 6.705 1.00 93.25 202 ILE A O 1
ATOM 1618 N N . ALA A 1 203 ? -7.792 0.620 6.194 1.00 93.44 203 ALA A N 1
ATOM 1619 C CA . ALA A 1 203 ? -7.848 2.080 6.189 1.00 93.44 203 ALA A CA 1
ATOM 1620 C C . ALA A 1 203 ? -7.461 2.677 7.549 1.00 93.44 203 ALA A C 1
ATOM 1622 O O . ALA A 1 203 ? -6.726 3.665 7.612 1.00 93.44 203 ALA A O 1
ATOM 1623 N N . MET A 1 204 ? -7.925 2.072 8.644 1.00 92.31 204 MET A N 1
ATOM 1624 C CA . MET A 1 204 ? -7.627 2.534 9.993 1.00 92.31 204 MET A CA 1
ATOM 1625 C C . MET A 1 204 ? -6.141 2.370 10.324 1.00 92.31 204 MET A C 1
ATOM 1627 O O . MET A 1 204 ? -5.507 3.340 10.750 1.00 92.31 204 MET A O 1
ATOM 1631 N N . LEU A 1 205 ? -5.565 1.188 10.076 1.00 93.19 205 LEU A N 1
ATOM 1632 C CA . LEU A 1 205 ? -4.129 0.953 10.249 1.00 93.19 205 LEU A CA 1
ATOM 1633 C C . LEU A 1 205 ? -3.295 1.917 9.405 1.00 93.19 205 LEU A C 1
ATOM 1635 O O . LEU A 1 205 ? -2.313 2.479 9.898 1.00 93.19 205 LEU A O 1
ATOM 1639 N N . TRP A 1 206 ? -3.726 2.177 8.173 1.00 94.94 206 TRP A N 1
ATOM 1640 C CA . TRP A 1 206 ? -3.050 3.112 7.289 1.00 94.94 206 TRP A CA 1
ATOM 1641 C C . TRP A 1 206 ? -3.089 4.553 7.800 1.00 94.94 206 TRP A C 1
ATOM 1643 O O . TRP A 1 206 ? -2.061 5.230 7.826 1.00 94.94 206 TRP A O 1
ATOM 1653 N N . CYS A 1 207 ? -4.239 5.028 8.287 1.00 93.12 207 CYS A N 1
ATOM 1654 C CA . CYS A 1 207 ? -4.341 6.344 8.917 1.00 93.12 207 CYS A CA 1
ATOM 1655 C C . CYS A 1 207 ? -3.447 6.465 10.159 1.00 93.12 207 CYS A C 1
ATOM 1657 O O . CYS A 1 207 ? -2.839 7.516 10.373 1.00 93.12 207 CYS A O 1
ATOM 1659 N N . LEU A 1 208 ? -3.342 5.406 10.969 1.00 91.50 208 LEU A N 1
ATOM 1660 C CA . LEU A 1 208 ? -2.444 5.378 12.127 1.00 91.50 208 LEU A CA 1
ATOM 1661 C C . LEU A 1 208 ? -0.973 5.436 11.698 1.00 91.50 208 LEU A C 1
ATOM 1663 O O . LEU A 1 208 ? -0.196 6.171 12.308 1.00 91.50 208 LEU A O 1
ATOM 1667 N N . HIS A 1 209 ? -0.601 4.711 10.639 1.00 90.81 209 HIS A N 1
ATOM 1668 C CA . HIS A 1 209 ? 0.746 4.753 10.074 1.00 90.81 209 HIS A CA 1
ATOM 1669 C C . HIS A 1 209 ? 1.080 6.157 9.535 1.00 90.81 209 HIS A C 1
ATOM 1671 O O . HIS A 1 209 ? 2.067 6.761 9.954 1.00 90.81 209 HIS A O 1
ATOM 1677 N N . LEU A 1 210 ? 0.215 6.732 8.690 1.00 90.88 210 LEU A N 1
ATOM 1678 C CA . LEU A 1 210 ? 0.402 8.071 8.115 1.00 90.88 210 LEU A CA 1
ATOM 1679 C C . LEU A 1 210 ? 0.420 9.191 9.163 1.00 90.88 210 LEU A C 1
ATOM 1681 O O . LEU A 1 210 ? 1.129 10.184 9.000 1.00 90.88 210 LEU A O 1
ATOM 1685 N N . GLY A 1 211 ? -0.371 9.059 10.230 1.00 87.94 211 GLY A N 1
ATOM 1686 C CA . GLY A 1 211 ? -0.393 10.022 11.329 1.00 87.94 211 GLY A CA 1
ATOM 1687 C C . GLY A 1 211 ? 0.864 9.976 12.206 1.00 87.94 211 GLY A C 1
ATOM 1688 O O . GLY A 1 211 ? 1.216 10.978 12.836 1.00 87.94 211 GLY A O 1
ATOM 1689 N N . GLY A 1 212 ? 1.552 8.833 12.240 1.00 87.69 212 GLY A N 1
ATOM 1690 C CA . GLY A 1 212 ? 2.756 8.617 13.033 1.00 87.69 212 GLY A CA 1
ATOM 1691 C C . GLY A 1 212 ? 2.528 8.703 14.548 1.00 87.69 212 GLY A C 1
ATOM 1692 O O . GLY A 1 212 ? 1.403 8.798 15.043 1.00 87.69 212 GLY A O 1
ATOM 1693 N N . LYS A 1 213 ? 3.630 8.696 15.310 1.00 86.19 213 LYS A N 1
ATOM 1694 C CA . LYS A 1 213 ? 3.610 8.613 16.785 1.00 86.19 213 LYS A CA 1
ATOM 1695 C C . LYS A 1 213 ? 2.778 9.714 17.445 1.00 86.19 213 LYS A C 1
ATOM 1697 O O . LYS A 1 213 ? 1.923 9.417 18.265 1.00 86.19 213 LYS A O 1
ATOM 1702 N N . VAL A 1 214 ? 2.955 10.965 17.017 1.00 86.06 214 VAL A N 1
ATOM 1703 C CA . VAL A 1 214 ? 2.242 12.123 17.589 1.00 86.06 214 VAL A CA 1
ATOM 1704 C C . VAL A 1 214 ? 0.727 12.007 17.404 1.00 86.06 214 VAL A C 1
ATOM 1706 O O . VAL A 1 214 ? -0.044 12.434 18.263 1.00 86.06 214 VAL A O 1
ATOM 1709 N N . PHE A 1 215 ? 0.272 11.455 16.277 1.00 87.31 215 PHE A N 1
ATOM 1710 C CA . PHE A 1 215 ? -1.150 11.210 16.066 1.00 87.31 215 PHE A CA 1
ATOM 1711 C C . PHE A 1 215 ? -1.648 10.098 16.988 1.00 87.31 215 PHE A C 1
ATOM 1713 O O . PHE A 1 215 ? -2.642 10.294 17.680 1.00 87.31 215 PHE A O 1
ATOM 1720 N N . VAL A 1 216 ? -0.919 8.982 17.071 1.00 85.38 216 VAL A N 1
ATOM 1721 C CA . VAL A 1 216 ? -1.258 7.853 17.951 1.00 85.38 216 VAL A CA 1
ATOM 1722 C C . VAL A 1 216 ? -1.323 8.278 19.423 1.00 85.38 216 VAL A C 1
ATOM 1724 O O . VAL A 1 216 ? -2.295 7.959 20.099 1.00 85.38 216 VAL A O 1
ATOM 1727 N N . GLU A 1 217 ? -0.366 9.067 19.909 1.00 85.19 217 GLU A N 1
ATOM 1728 C CA . GLU A 1 217 ? -0.347 9.599 21.281 1.00 85.19 217 GLU A CA 1
ATOM 1729 C C . GLU A 1 217 ? -1.581 10.471 21.580 1.00 85.19 217 GLU A C 1
ATOM 1731 O O . GLU A 1 217 ? -2.205 10.352 22.638 1.00 85.19 217 GLU A O 1
ATOM 1736 N N . LYS A 1 218 ? -2.010 11.306 20.622 1.00 83.94 218 LYS A N 1
ATOM 1737 C CA . LYS A 1 218 ? -3.250 12.096 20.752 1.00 83.94 218 LYS A CA 1
ATOM 1738 C C . LYS A 1 218 ? -4.494 11.212 20.824 1.00 83.94 218 LYS A C 1
ATOM 1740 O O . LYS A 1 218 ? -5.432 11.532 21.557 1.00 83.94 218 LYS A O 1
ATOM 1745 N N . LEU A 1 219 ? -4.513 10.109 20.078 1.00 82.62 219 LEU A N 1
ATOM 1746 C CA . LEU A 1 219 ? -5.609 9.143 20.127 1.00 82.62 219 LEU A CA 1
ATOM 1747 C C . LEU A 1 219 ? -5.627 8.378 21.458 1.00 82.62 219 LEU A C 1
ATOM 1749 O O . LEU A 1 219 ? -6.701 8.186 22.026 1.00 82.62 219 LEU A O 1
ATOM 1753 N N . GLN A 1 220 ? -4.461 8.024 22.004 1.00 75.31 220 GLN A N 1
ATOM 1754 C CA . GLN A 1 220 ? -4.337 7.380 23.318 1.00 75.31 220 GLN A CA 1
ATOM 1755 C C . GLN A 1 220 ? -4.880 8.259 24.452 1.00 75.31 220 GLN A C 1
ATOM 1757 O O . GLN A 1 220 ? -5.556 7.757 25.348 1.00 75.31 220 GLN A O 1
ATOM 1762 N N . GLY A 1 221 ? -4.706 9.582 24.369 1.00 69.25 221 GLY A N 1
ATOM 1763 C CA . GLY A 1 221 ? -5.361 10.515 25.291 1.00 69.25 221 GLY A CA 1
ATOM 1764 C C . GLY A 1 221 ? -6.893 10.381 25.312 1.00 69.25 221 GLY A C 1
ATOM 1765 O O . GLY A 1 221 ? -7.510 10.551 26.358 1.00 69.25 221 GLY A O 1
ATOM 1766 N N . SER A 1 222 ? -7.514 10.000 24.190 1.00 66.00 222 SER A N 1
ATOM 1767 C CA . SER A 1 222 ? -8.965 9.757 24.112 1.00 66.00 222 SER A CA 1
ATOM 1768 C C . SER A 1 222 ? -9.380 8.410 24.727 1.00 66.00 222 SER A C 1
ATOM 1770 O O . SER A 1 222 ? -10.481 8.300 25.266 1.00 66.00 222 SER A O 1
ATOM 1772 N N . LEU A 1 223 ? -8.502 7.398 24.690 1.00 66.56 223 LEU A N 1
ATOM 1773 C CA . LEU A 1 223 ? -8.728 6.079 25.301 1.00 66.56 223 LEU A CA 1
ATOM 1774 C C . LEU A 1 223 ? -8.733 6.139 26.830 1.00 66.56 223 LEU A C 1
ATOM 1776 O O . LEU A 1 223 ? -9.569 5.498 27.466 1.00 66.56 223 LEU A O 1
ATOM 1780 N N . ASN A 1 224 ? -7.871 6.973 27.416 1.00 60.06 224 ASN A N 1
ATOM 1781 C CA . ASN A 1 224 ? -7.785 7.165 28.868 1.00 60.06 224 ASN A CA 1
ATOM 1782 C C . ASN A 1 224 ? -9.083 7.716 29.488 1.00 60.06 224 ASN A C 1
ATOM 1784 O O . ASN A 1 224 ? -9.284 7.622 30.696 1.00 60.06 224 ASN A O 1
ATOM 1788 N N . HIS A 1 225 ? -9.992 8.246 28.666 1.00 60.78 225 HIS A N 1
ATOM 1789 C CA . HIS A 1 225 ? -11.318 8.707 29.077 1.00 60.78 225 HIS A CA 1
ATOM 1790 C C . HIS A 1 225 ? -12.431 7.661 28.867 1.00 60.78 225 HIS A C 1
ATOM 1792 O O . HIS A 1 225 ? -13.611 7.991 28.958 1.00 60.78 225 HIS A O 1
ATOM 1798 N N . GLY A 1 226 ? -12.081 6.399 28.585 1.00 57.97 226 GLY A N 1
ATOM 1799 C CA . GLY A 1 226 ? -13.032 5.288 28.469 1.00 57.97 226 GLY A CA 1
ATOM 1800 C C . GLY A 1 226 ? -13.838 5.262 27.164 1.00 57.97 226 GLY A C 1
ATOM 1801 O O . GLY A 1 226 ? -14.859 4.574 27.083 1.00 57.97 226 GLY A O 1
ATOM 1802 N N . ALA A 1 227 ? -13.414 6.003 26.134 1.00 61.16 227 ALA A N 1
ATOM 1803 C CA . ALA A 1 227 ? -14.108 6.055 24.853 1.00 61.16 227 ALA A CA 1
ATOM 1804 C C . ALA A 1 227 ? -13.911 4.756 24.045 1.00 61.16 227 ALA A C 1
ATOM 1806 O O . ALA A 1 227 ? -12.846 4.509 23.487 1.00 61.16 227 ALA A O 1
ATOM 1807 N N . ARG A 1 228 ? -14.980 3.958 23.918 1.00 67.44 228 ARG A N 1
ATOM 1808 C CA . ARG A 1 228 ? -15.050 2.744 23.071 1.00 67.44 228 ARG A CA 1
ATOM 1809 C C . ARG A 1 228 ? -15.556 3.014 21.652 1.00 67.44 228 ARG A C 1
ATOM 1811 O O . ARG A 1 228 ? -16.233 2.191 21.051 1.00 67.44 228 ARG A O 1
ATOM 1818 N N . ARG A 1 229 ? -15.367 4.233 21.162 1.00 74.38 229 ARG A N 1
ATOM 1819 C CA . ARG A 1 229 ? -15.798 4.652 19.825 1.00 74.38 229 ARG A CA 1
ATOM 1820 C C . ARG A 1 229 ? -14.564 5.077 19.058 1.00 74.38 229 ARG A C 1
ATOM 1822 O O . ARG A 1 229 ? -13.661 5.653 19.665 1.00 74.38 229 ARG A O 1
ATOM 1829 N N . CYS A 1 230 ? -14.566 4.860 17.744 1.00 79.06 230 CYS A N 1
ATOM 1830 C CA . CYS A 1 230 ? -13.520 5.388 16.878 1.00 79.06 230 CYS A CA 1
ATOM 1831 C C . CYS A 1 230 ? -13.341 6.897 17.156 1.00 79.06 230 CYS A C 1
ATOM 1833 O O . CYS A 1 230 ? -14.313 7.657 17.050 1.00 79.06 230 CYS A O 1
ATOM 1835 N N . PRO A 1 231 ? -12.130 7.361 17.518 1.00 84.31 231 PRO A N 1
ATOM 1836 C CA . PRO A 1 231 ? -11.903 8.761 17.836 1.00 84.31 231 PRO A CA 1
ATOM 1837 C C . PRO A 1 231 ? -12.283 9.674 16.659 1.00 84.31 231 PRO A C 1
ATOM 1839 O O . PRO A 1 231 ? -11.981 9.341 15.509 1.00 84.31 231 PRO A O 1
ATOM 1842 N N . PRO A 1 232 ? -12.867 10.865 16.898 1.00 85.06 232 PRO A N 1
ATOM 1843 C CA . PRO A 1 232 ? -13.311 11.752 15.819 1.00 85.06 232 PRO A CA 1
ATOM 1844 C C . PRO A 1 232 ? -12.200 12.150 14.842 1.00 85.06 232 PRO A C 1
ATOM 1846 O O . PRO A 1 232 ? -12.456 12.358 13.660 1.00 85.06 232 PRO A O 1
ATOM 1849 N N . GLN A 1 233 ? -10.961 12.273 15.326 1.00 87.12 233 GLN A N 1
ATOM 1850 C CA . GLN A 1 233 ? -9.813 12.598 14.478 1.00 87.12 233 GLN A CA 1
ATOM 1851 C C . GLN A 1 233 ? -9.459 11.445 13.532 1.00 87.12 233 GLN A C 1
ATOM 1853 O O . GLN A 1 233 ? -9.198 11.689 12.357 1.00 87.12 233 GLN A O 1
ATOM 1858 N N . LEU A 1 234 ? -9.514 10.204 14.024 1.00 88.31 234 LEU A N 1
ATOM 1859 C CA . LEU A 1 234 ? -9.298 9.006 13.217 1.00 88.31 234 LEU A CA 1
ATOM 1860 C C . LEU A 1 234 ? -10.428 8.818 12.201 1.00 88.31 234 LEU A C 1
ATOM 1862 O O . LEU A 1 234 ? -10.158 8.598 11.028 1.00 88.31 234 LEU A O 1
ATOM 1866 N N . LEU A 1 235 ? -11.680 9.044 12.611 1.00 88.81 235 LEU A N 1
ATOM 1867 C CA . LEU A 1 235 ? -12.835 9.024 11.711 1.00 88.81 235 LEU A CA 1
ATOM 1868 C C . LEU A 1 235 ? -12.684 10.021 10.551 1.00 88.81 235 LEU A C 1
ATOM 1870 O O . LEU A 1 235 ? -12.937 9.678 9.399 1.00 88.81 235 LEU A O 1
ATOM 1874 N N . ARG A 1 236 ? -12.253 11.258 10.839 1.00 89.88 236 ARG A N 1
ATOM 1875 C CA . ARG A 1 236 ? -11.995 12.266 9.797 1.00 89.88 236 ARG A CA 1
ATOM 1876 C C . ARG A 1 236 ? -10.872 11.842 8.858 1.00 89.88 236 ARG A C 1
ATOM 1878 O O . ARG A 1 236 ? -10.985 12.092 7.665 1.00 89.88 236 ARG A O 1
ATOM 1885 N N . ALA A 1 237 ? -9.813 11.226 9.382 1.00 90.69 237 ALA A N 1
ATOM 1886 C CA . ALA A 1 237 ? -8.715 10.722 8.564 1.00 90.69 237 ALA A CA 1
ATOM 1887 C C . ALA A 1 237 ? -9.193 9.605 7.622 1.00 90.69 237 ALA A C 1
ATOM 1889 O O . ALA A 1 237 ? -8.940 9.686 6.424 1.00 90.69 237 ALA A O 1
ATOM 1890 N N . ILE A 1 238 ? -9.973 8.646 8.134 1.00 91.31 238 ILE A N 1
ATOM 1891 C CA . ILE A 1 238 ? -10.565 7.561 7.336 1.00 91.31 238 ILE A CA 1
ATOM 1892 C C . ILE A 1 238 ? -11.478 8.136 6.248 1.00 91.31 238 ILE A C 1
ATOM 1894 O O . ILE A 1 238 ? -11.328 7.798 5.081 1.00 91.31 238 ILE A O 1
ATOM 1898 N N . LYS A 1 239 ? -12.371 9.072 6.590 1.00 90.06 239 LYS A N 1
ATOM 1899 C CA . LYS A 1 239 ? -13.271 9.706 5.612 1.00 90.06 239 LYS A CA 1
ATOM 1900 C C . LYS A 1 239 ? -12.554 10.582 4.584 1.00 90.06 239 LYS A C 1
ATOM 1902 O O . LYS A 1 239 ? -13.060 10.752 3.480 1.00 90.06 239 LYS A O 1
ATOM 1907 N N . ALA A 1 240 ? -11.406 11.157 4.936 1.00 89.12 240 ALA A N 1
ATOM 1908 C CA . ALA A 1 240 ? -10.565 11.880 3.987 1.00 89.12 240 ALA A CA 1
ATOM 1909 C C . ALA A 1 240 ? -9.838 10.932 3.020 1.00 89.12 240 ALA A C 1
ATOM 1911 O O . ALA A 1 240 ? -9.517 11.338 1.903 1.00 89.12 240 ALA A O 1
ATOM 1912 N N . LEU A 1 241 ? -9.578 9.697 3.455 1.00 89.12 241 LEU A N 1
ATOM 1913 C CA . LEU A 1 241 ? -8.944 8.652 2.662 1.00 89.12 241 LEU A CA 1
ATOM 1914 C C . LEU A 1 241 ? -9.941 7.984 1.706 1.00 89.12 241 LEU A C 1
ATOM 1916 O O . LEU A 1 241 ? -9.656 7.851 0.521 1.00 89.12 241 LEU A O 1
ATOM 1920 N N . ASP A 1 242 ? -11.112 7.608 2.218 1.00 89.12 242 ASP A N 1
ATOM 1921 C CA . ASP A 1 242 ? -12.209 7.024 1.451 1.00 89.12 242 ASP A CA 1
ATOM 1922 C C . ASP A 1 242 ? -13.559 7.493 2.038 1.00 89.12 242 ASP A C 1
ATOM 1924 O O . ASP A 1 242 ? -13.979 7.045 3.114 1.00 89.12 242 ASP A O 1
ATOM 1928 N N . PRO A 1 243 ? -14.263 8.423 1.360 1.00 87.06 243 PRO A N 1
ATOM 1929 C CA . PRO A 1 243 ? -15.536 8.955 1.838 1.00 87.06 243 PRO A CA 1
ATOM 1930 C C . PRO A 1 243 ? -16.642 7.900 1.968 1.00 87.06 243 PRO A C 1
ATOM 1932 O O . PRO A 1 243 ? -17.573 8.098 2.761 1.00 87.06 243 PRO A O 1
ATOM 1935 N N . GLN A 1 244 ? -16.552 6.804 1.207 1.00 87.19 244 GLN A N 1
ATOM 1936 C CA . GLN A 1 244 ? -17.580 5.767 1.132 1.00 87.19 244 GLN A CA 1
ATOM 1937 C C . GLN A 1 244 ? -17.477 4.752 2.277 1.00 87.19 244 GLN A C 1
ATOM 1939 O O . GLN A 1 244 ? -18.469 4.100 2.583 1.00 87.19 244 GLN A O 1
ATOM 1944 N N . LEU A 1 245 ? -16.337 4.670 2.976 1.00 86.69 245 LEU A N 1
ATOM 1945 C CA . LEU A 1 245 ? -16.164 3.746 4.101 1.00 86.69 245 LEU A CA 1
ATOM 1946 C C . LEU A 1 245 ? -17.105 4.070 5.260 1.00 86.69 245 LEU A C 1
ATOM 1948 O O . LEU A 1 245 ? -16.999 5.128 5.888 1.00 86.69 245 LEU A O 1
ATOM 1952 N N . GLU A 1 246 ? -18.012 3.158 5.584 1.00 83.75 246 GLU A N 1
ATOM 1953 C CA . GLU A 1 246 ? -18.856 3.274 6.769 1.00 83.75 246 GLU A CA 1
ATOM 1954 C C . GLU A 1 246 ? -18.056 2.926 8.024 1.00 83.75 246 GLU A C 1
ATOM 1956 O O . GLU A 1 246 ? -17.445 1.867 8.116 1.00 83.75 246 GLU A O 1
ATOM 1961 N N . VAL A 1 247 ? -18.051 3.836 9.002 1.00 80.31 247 VAL A N 1
ATOM 1962 C CA . VAL A 1 247 ? -17.384 3.617 10.289 1.00 80.31 247 VAL A CA 1
ATOM 1963 C C . VAL A 1 247 ? -18.460 3.516 11.365 1.00 80.31 247 VAL A C 1
ATOM 1965 O O . VAL A 1 247 ? -19.197 4.490 11.566 1.00 80.31 247 VAL A O 1
ATOM 1968 N N . PRO A 1 248 ? -18.564 2.380 12.074 1.00 72.19 248 PRO A N 1
ATOM 1969 C CA . PRO A 1 248 ? -19.524 2.223 13.153 1.00 72.19 248 PRO A CA 1
ATOM 1970 C C . PRO A 1 248 ? -19.334 3.309 14.217 1.00 72.19 248 PRO A C 1
ATOM 1972 O O . PRO A 1 248 ? -18.244 3.519 14.749 1.00 72.19 248 PRO A O 1
ATOM 1975 N N . SER A 1 249 ? -20.412 4.012 14.555 1.00 61.97 249 SER A N 1
ATOM 1976 C CA . SER A 1 249 ? -20.386 5.103 15.536 1.00 61.97 249 SER A CA 1
ATOM 1977 C C . SER A 1 249 ? -20.259 4.608 16.984 1.00 61.97 249 SER A C 1
ATOM 1979 O O . SER A 1 249 ? -19.874 5.385 17.860 1.00 61.97 249 SER A O 1
ATOM 1981 N N . ALA A 1 250 ? -20.534 3.325 17.242 1.00 61.12 250 ALA A N 1
ATOM 1982 C CA . ALA A 1 250 ? -20.191 2.607 18.467 1.00 61.12 250 ALA A CA 1
ATOM 1983 C C . ALA A 1 250 ? -20.213 1.093 18.217 1.00 61.12 250 ALA A C 1
ATOM 1985 O O . ALA A 1 250 ? -21.246 0.566 17.807 1.00 61.12 250 ALA A O 1
ATOM 1986 N N . VAL A 1 251 ? -19.121 0.387 18.516 1.00 58.84 251 VAL A N 1
ATOM 1987 C CA . VAL A 1 251 ? -19.129 -1.081 18.543 1.00 58.84 251 VAL A CA 1
ATOM 1988 C C . VAL A 1 251 ? -19.542 -1.511 19.951 1.00 58.84 251 VAL A C 1
ATOM 1990 O O . VAL A 1 251 ? -18.879 -1.192 20.942 1.00 58.84 251 VAL A O 1
ATOM 1993 N N . ARG A 1 252 ? -20.694 -2.180 20.077 1.00 50.16 252 ARG A N 1
ATOM 1994 C CA . ARG A 1 252 ? -21.088 -2.807 21.345 1.00 50.16 252 ARG A CA 1
ATOM 1995 C C . ARG A 1 252 ? -20.204 -4.031 21.550 1.00 50.16 252 ARG A C 1
ATOM 1997 O O . ARG A 1 252 ? -20.404 -5.050 20.906 1.00 50.16 252 ARG A O 1
ATOM 2004 N N . VAL A 1 253 ? -19.238 -3.928 22.456 1.00 51.41 253 VAL A N 1
ATOM 2005 C CA . VAL A 1 253 ? -18.548 -5.109 22.982 1.00 51.41 253 VAL A CA 1
ATOM 2006 C C . VAL A 1 253 ? -19.505 -5.774 23.970 1.00 51.41 253 VAL A C 1
ATOM 2008 O O . VAL A 1 253 ? -19.654 -5.288 25.098 1.00 51.41 253 VAL A O 1
ATOM 2011 N N . ASP A 1 254 ? -20.192 -6.832 23.540 1.00 43.50 254 ASP A N 1
ATOM 2012 C CA . ASP A 1 254 ? -21.022 -7.649 24.425 1.00 43.50 254 ASP A CA 1
ATOM 2013 C C . ASP A 1 254 ? -20.129 -8.304 25.483 1.00 43.50 254 ASP A C 1
ATOM 2015 O O . ASP A 1 254 ? -19.367 -9.236 25.231 1.00 43.50 254 ASP A O 1
ATOM 2019 N N . ARG A 1 255 ? -20.211 -7.793 26.713 1.00 44.03 255 ARG A N 1
ATOM 2020 C CA . ARG A 1 255 ? -19.613 -8.427 27.889 1.00 44.03 255 ARG A CA 1
ATOM 2021 C C . ARG A 1 255 ? -20.520 -9.564 28.353 1.00 44.03 255 ARG A C 1
ATOM 2023 O O . ARG A 1 255 ? -21.241 -9.413 29.331 1.00 44.03 255 ARG A O 1
ATOM 2030 N N . SER A 1 256 ? -20.491 -10.694 27.657 1.00 40.00 256 SER A N 1
ATOM 2031 C CA . SER A 1 256 ? -21.171 -11.926 28.093 1.00 40.00 256 SER A CA 1
ATOM 2032 C C . SER A 1 256 ? -20.217 -13.098 28.359 1.00 40.00 256 SER A C 1
ATOM 2034 O O . SER A 1 256 ? -20.668 -14.216 28.585 1.00 40.00 256 SER A O 1
ATOM 2036 N N . ARG A 1 257 ? -18.896 -12.863 28.421 1.00 38.75 257 ARG A N 1
ATOM 2037 C CA . ARG A 1 257 ? -17.898 -13.880 28.814 1.00 38.75 257 ARG A CA 1
ATOM 2038 C C . ARG A 1 257 ? -16.838 -13.356 29.785 1.00 38.75 257 ARG A C 1
ATOM 2040 O O . ARG A 1 257 ? -15.647 -13.396 29.508 1.00 38.75 257 ARG A O 1
ATOM 2047 N N . ALA A 1 258 ? -17.286 -12.861 30.930 1.00 35.97 258 ALA A N 1
ATOM 2048 C CA . ALA A 1 258 ? -16.460 -12.791 32.131 1.00 35.97 258 ALA A CA 1
ATOM 2049 C C . ALA A 1 258 ? -17.378 -13.078 33.324 1.00 35.97 258 ALA A C 1
ATOM 2051 O O . ALA A 1 258 ? -17.942 -12.161 33.920 1.00 35.97 258 ALA A O 1
ATOM 2052 N N . GLY A 1 259 ? -17.611 -14.368 33.554 1.00 35.00 259 GLY A N 1
ATOM 2053 C CA . GLY A 1 259 ? -18.202 -14.931 34.763 1.00 35.00 259 GLY A CA 1
ATOM 2054 C C . GLY A 1 259 ? -17.215 -15.926 35.341 1.00 35.00 259 GLY A C 1
ATOM 2055 O O . GLY A 1 259 ? -16.580 -16.621 34.515 1.00 35.00 259 GLY A O 1
#

Sequence (259 aa):
MAGRGGANPKWLRLLDDGSQLQTHCLKRLLAAFPELNEVLQNPLWTLLTWDSEDAESPAAFLQDLLPSCRALAPSSYRCRVNARMSWALGVPDWATLAMPLALLRCQAPRRTPQRRWLQEHFNDYLTLASLSPECHGCFADLWVLIDQWLHAKGLEPTPSRPFWPVDAAAFDYQCAYCYGRCDDLKELGWLPADDRPSRLDIAMLWCLHLGGKVFVEKLQGSLNHGARRCPPQLLRAIKALDPQLEVPSAVRVDRSRAG

Secondary structure (DSSP, 8-state):
--------HHHHHHHHTT-PPPHHHHHHHHHH-TTHHHHHT-HHHHHHT--TT-SSHHHHHHHHTTTT-GGGS----HHHHHHHHHHHH-S--GGGTHHHHHHHH---GGGHHHHHHHHHHHHHHHHHHTT-TTTGGGHHHHHHHHHHHHHHTT----TTSTT--SSHHHHHHHHHHHHHHHHHHHHTTSS---SS--HHHHHHHHHHHHHHHHHHHHHHHHHTTT--S--HHHHHHHHHH-TT----S-------S--

pLDDT: mean 79.67, std 14.81, range [33.56, 94.94]

Foldseek 3Di:
DDDDPPDDCVVVVCVVVVPPDDPVNVVVVCVVPVVVVLVVPQCVVVQLPDDLPCLCVLVVVLVVCVVVQPLLPFDPDLVVNLLSLLQRCFQQAPSSVSNLLSLLSHPDPSSVSVNVVCLQPVQVSLLLNCLEPVCVVCSLVVVVSSQVSCVNNVSDNDVSSVQHQPDSVSSVVSNVVLVVVLVVCVVLFFDPPDPGDDSLSRLLVSLDSSCPDVNVVVVVVVVVVVDSYNDPVSVVSSCSRPVPDDGDRGRDPPPPPDD

Organism: NCBI:txid1451454